Protein AF-A0A955IWD0-F1 (afdb_monomer_lite)

Foldseek 3Di:
DDDDPPDPVPWAFDDLVLADPVLSVLQVVLQVLLQPVCVVVCVVCVVVVHQADEGETETFFQAQKWWWAADPRHIYTYTYLNNLLLLLLLLLQQLLQCVRLVLWFPNVQRDHCPDPPPDPRDRGDPPPAGSRRSNPPSCVVSHGPGPLSNLLSNVLSSLLSSLRSQLNVQCVVVCVNVCCCVPPVDIDMQDDLDADDPVCLVVLLVSSVSSNVRSLVSSLVVCPDPVNLVVNCVSSVPPDPDPVSSSVVSSVSSLVSNLSSLVSSVVVCVVSVHDRSYDRSVVD

Structure (mmCIF, N/CA/C/O backbone):
data_AF-A0A955IWD0-F1
#
_entry.id   AF-A0A955IWD0-F1
#
loop_
_atom_site.group_PDB
_atom_site.id
_atom_site.type_symbol
_atom_site.label_atom_id
_atom_site.label_alt_id
_atom_site.label_comp_id
_atom_site.label_asym_id
_atom_site.label_entity_id
_atom_site.label_seq_id
_atom_site.pdbx_PDB_ins_code
_atom_site.Cartn_x
_atom_site.Cartn_y
_atom_site.Cartn_z
_atom_site.occupancy
_atom_site.B_iso_or_equiv
_atom_site.auth_seq_id
_atom_site.auth_comp_id
_atom_site.auth_asym_id
_atom_site.auth_atom_id
_atom_site.pdbx_PDB_model_num
ATOM 1 N N . MET A 1 1 ? 34.502 -7.227 0.620 1.00 34.56 1 MET A N 1
ATOM 2 C CA . MET A 1 1 ? 33.093 -7.639 0.772 1.00 34.56 1 MET A CA 1
ATOM 3 C C . MET A 1 1 ? 32.486 -7.662 -0.612 1.00 34.56 1 MET A C 1
ATOM 5 O O . MET A 1 1 ? 32.540 -6.635 -1.273 1.00 34.56 1 MET A O 1
ATOM 9 N N . ALA A 1 2 ? 32.021 -8.819 -1.079 1.00 29.84 2 ALA A N 1
ATOM 10 C CA . ALA A 1 2 ? 31.264 -8.891 -2.323 1.00 29.84 2 ALA A CA 1
ATOM 11 C C . ALA A 1 2 ? 29.898 -8.232 -2.085 1.00 29.84 2 ALA A C 1
ATOM 13 O O . ALA A 1 2 ? 29.234 -8.549 -1.098 1.00 29.84 2 ALA A O 1
ATOM 14 N N . GLU A 1 3 ? 29.523 -7.267 -2.921 1.00 32.59 3 GLU A N 1
ATOM 15 C CA . GLU A 1 3 ? 28.192 -6.665 -2.863 1.00 32.59 3 GLU A CA 1
ATOM 16 C C . GLU A 1 3 ? 27.158 -7.691 -3.349 1.00 32.59 3 GLU A C 1
ATOM 18 O O . GLU A 1 3 ? 27.388 -8.313 -4.392 1.00 32.59 3 GLU A O 1
ATOM 23 N N . PRO A 1 4 ? 26.028 -7.879 -2.643 1.00 37.09 4 PRO A N 1
ATOM 24 C CA . PRO A 1 4 ? 24.958 -8.729 -3.134 1.00 37.09 4 PRO A CA 1
ATOM 25 C C . PRO A 1 4 ? 24.412 -8.116 -4.426 1.00 37.09 4 PRO A C 1
ATOM 27 O O . PRO A 1 4 ? 23.790 -7.054 -4.448 1.00 37.09 4 PRO A O 1
ATOM 30 N N . THR A 1 5 ? 24.712 -8.782 -5.532 1.00 39.59 5 THR A N 1
ATOM 31 C CA . THR A 1 5 ? 24.047 -8.607 -6.816 1.00 39.59 5 THR A CA 1
ATOM 32 C C . THR A 1 5 ? 22.822 -9.506 -6.765 1.00 39.59 5 THR A C 1
ATOM 34 O O . THR A 1 5 ? 22.831 -10.563 -7.374 1.00 39.59 5 THR A O 1
ATOM 37 N N . SER A 1 6 ? 21.791 -9.141 -5.993 1.00 48.94 6 SER A N 1
ATOM 38 C CA . SER A 1 6 ? 20.501 -9.824 -6.132 1.00 48.94 6 SER A CA 1
ATOM 39 C C . SER A 1 6 ? 19.984 -9.468 -7.521 1.00 48.94 6 SER A C 1
ATOM 41 O O . SER A 1 6 ? 19.452 -8.379 -7.760 1.00 48.94 6 SER A O 1
ATOM 43 N N . SER A 1 7 ? 20.301 -10.327 -8.477 1.00 58.97 7 SER A N 1
ATOM 44 C CA . SER A 1 7 ? 19.728 -10.264 -9.802 1.00 58.97 7 SER A CA 1
ATOM 45 C C . SER A 1 7 ? 18.232 -10.553 -9.666 1.00 58.97 7 SER A C 1
ATOM 47 O O . SER A 1 7 ? 17.800 -11.199 -8.713 1.00 58.97 7 SER A O 1
ATOM 49 N N . PHE A 1 8 ? 17.420 -10.069 -10.603 1.00 61.66 8 PHE A N 1
ATOM 50 C CA . PHE A 1 8 ? 15.989 -10.397 -10.639 1.00 61.66 8 PHE A CA 1
ATOM 51 C C . PHE A 1 8 ? 15.709 -11.906 -10.667 1.00 61.66 8 PHE A C 1
ATOM 53 O O . PHE A 1 8 ? 14.585 -12.314 -10.398 1.00 61.66 8 PHE A O 1
ATOM 60 N N . GLU A 1 9 ? 16.719 -12.718 -10.986 1.00 66.12 9 GLU A N 1
ATOM 61 C CA . GLU A 1 9 ? 16.633 -14.174 -11.065 1.00 66.12 9 GLU A CA 1
ATOM 62 C C . GLU A 1 9 ? 16.385 -14.828 -9.693 1.00 66.12 9 GLU A C 1
ATOM 64 O O . GLU A 1 9 ? 15.875 -15.944 -9.652 1.00 66.12 9 GLU A O 1
ATOM 69 N N . ASP A 1 10 ? 16.650 -14.119 -8.588 1.00 77.12 10 ASP A N 1
ATOM 70 C CA . ASP A 1 10 ? 16.491 -14.639 -7.221 1.00 77.12 10 ASP A CA 1
ATOM 71 C C . ASP A 1 10 ? 15.164 -14.222 -6.549 1.00 77.12 10 ASP A C 1
ATOM 73 O O . ASP A 1 10 ? 14.947 -14.500 -5.368 1.00 77.12 10 ASP A O 1
ATOM 77 N N . ILE A 1 11 ? 14.269 -13.521 -7.259 1.00 84.38 11 ILE A N 1
ATOM 78 C CA . ILE A 1 11 ? 12.967 -13.125 -6.703 1.00 84.38 11 ILE A CA 1
ATOM 79 C C . ILE A 1 11 ? 11.975 -14.278 -6.877 1.00 84.38 11 ILE A C 1
ATOM 81 O O . ILE A 1 11 ? 11.475 -14.530 -7.974 1.00 84.38 11 ILE A O 1
ATOM 85 N N . HIS A 1 12 ? 11.663 -14.956 -5.775 1.00 92.25 12 HIS A N 1
ATOM 86 C CA . HIS A 1 12 ? 10.662 -16.019 -5.737 1.00 92.25 12 HIS A CA 1
ATOM 87 C C . HIS A 1 12 ? 9.278 -15.465 -5.386 1.00 92.25 12 HIS A C 1
ATOM 89 O O . HIS A 1 12 ? 9.137 -14.644 -4.482 1.00 92.25 12 HIS A O 1
ATOM 95 N N . GLU A 1 13 ? 8.249 -15.919 -6.101 1.00 94.06 13 GLU A N 1
ATOM 96 C CA . GLU A 1 13 ? 6.857 -15.603 -5.777 1.00 94.06 13 GLU A CA 1
ATOM 97 C C . GLU A 1 13 ? 6.427 -16.360 -4.513 1.00 94.06 13 GLU A C 1
ATOM 99 O O . GLU A 1 13 ? 6.730 -17.544 -4.355 1.00 94.06 13 GLU A O 1
ATOM 104 N N . LEU A 1 14 ? 5.733 -15.669 -3.610 1.00 94.06 14 LEU A N 1
ATOM 105 C CA . LEU A 1 14 ? 5.206 -16.255 -2.385 1.00 94.06 14 LEU A CA 1
ATOM 106 C C . LEU A 1 14 ? 4.072 -17.231 -2.714 1.00 94.06 14 LEU A C 1
ATOM 108 O O . LEU A 1 14 ? 3.073 -16.854 -3.328 1.00 94.06 14 LEU A O 1
ATOM 112 N N . ASP A 1 15 ? 4.183 -18.470 -2.237 1.00 94.81 15 ASP A N 1
ATOM 113 C CA . ASP A 1 15 ? 3.098 -19.445 -2.343 1.00 94.81 15 ASP A CA 1
ATOM 114 C C . ASP A 1 15 ? 1.977 -19.117 -1.344 1.00 94.81 15 ASP A C 1
ATOM 116 O O . ASP A 1 15 ? 2.048 -19.436 -0.153 1.00 94.81 15 ASP A O 1
ATOM 120 N N . LEU A 1 16 ? 0.917 -18.476 -1.845 1.00 94.25 16 LEU A N 1
ATOM 121 C CA . LEU A 1 16 ? -0.240 -18.079 -1.040 1.00 94.25 16 LEU A CA 1
ATOM 122 C C . LEU A 1 16 ? -1.008 -19.273 -0.454 1.00 94.25 16 LEU A C 1
ATOM 124 O O . LEU A 1 16 ? -1.742 -19.089 0.516 1.00 94.25 16 LEU A O 1
ATOM 128 N N . SER A 1 17 ? -0.843 -20.488 -0.994 1.00 95.00 17 SER A N 1
ATOM 129 C CA . SER A 1 17 ? -1.512 -21.690 -0.473 1.00 95.00 17 SER A CA 1
ATOM 130 C C . SER A 1 17 ? -0.968 -22.143 0.886 1.00 95.00 17 SER A C 1
ATOM 132 O O . SER A 1 17 ? -1.637 -22.886 1.603 1.00 95.00 17 SER A O 1
ATOM 134 N N . LEU A 1 18 ? 0.220 -21.659 1.262 1.00 93.50 18 LEU A N 1
ATOM 135 C CA . LEU A 1 18 ? 0.852 -21.925 2.553 1.00 93.50 18 LEU A CA 1
ATOM 136 C C . LEU A 1 18 ? 0.420 -20.937 3.647 1.00 93.50 18 LEU A C 1
ATOM 138 O O . LEU A 1 18 ? 0.831 -21.081 4.799 1.00 93.50 18 LEU A O 1
ATOM 142 N N . LEU A 1 19 ? -0.373 -19.918 3.305 1.00 92.88 19 LEU A N 1
ATOM 143 C CA . LEU A 1 19 ? -0.798 -18.873 4.233 1.00 92.88 19 LEU A CA 1
ATOM 144 C C . LEU A 1 19 ? -2.192 -19.165 4.811 1.00 92.88 19 LEU A C 1
ATOM 146 O O . LEU A 1 19 ? -3.006 -19.833 4.172 1.00 92.88 19 LEU A O 1
ATOM 150 N N . PRO A 1 20 ? -2.521 -18.612 5.995 1.00 93.44 20 PRO A N 1
ATOM 151 C CA . PRO A 1 20 ? -3.898 -18.585 6.476 1.00 93.44 20 PRO A CA 1
ATOM 152 C C . PRO A 1 20 ? -4.837 -17.959 5.438 1.00 93.44 20 PRO A C 1
ATOM 154 O O . PRO A 1 20 ? -4.474 -16.979 4.788 1.00 93.44 20 PRO A O 1
ATOM 157 N N . GLU A 1 21 ? -6.065 -18.472 5.324 1.00 94.56 21 GLU A N 1
ATOM 158 C CA . GLU A 1 21 ? -7.010 -18.064 4.271 1.00 94.56 21 GLU A CA 1
ATOM 159 C C . GLU A 1 21 ? -7.249 -16.545 4.228 1.00 94.56 21 GLU A C 1
ATOM 161 O O . GLU A 1 21 ? -7.274 -15.942 3.156 1.00 94.56 21 GLU A O 1
ATOM 166 N N . THR A 1 22 ? -7.388 -15.905 5.391 1.00 90.69 22 THR A N 1
ATOM 167 C CA . THR A 1 22 ? -7.598 -14.454 5.497 1.00 90.69 22 THR A CA 1
ATOM 168 C C . THR A 1 22 ? -6.413 -13.659 4.950 1.00 90.69 22 THR A C 1
ATOM 170 O O . THR A 1 22 ? -6.602 -12.680 4.233 1.00 90.69 22 THR A O 1
ATOM 173 N N . VAL A 1 23 ? -5.192 -14.116 5.229 1.00 91.25 23 VAL A N 1
ATOM 174 C CA . VAL A 1 23 ? -3.946 -13.508 4.752 1.00 91.25 23 VAL A CA 1
ATOM 175 C C . VAL A 1 23 ? -3.775 -13.745 3.251 1.00 91.25 23 VAL A C 1
ATOM 177 O O . VAL A 1 23 ? -3.485 -12.811 2.507 1.00 91.25 23 VAL A O 1
ATOM 180 N N . ALA A 1 24 ? -4.016 -14.972 2.782 1.00 94.00 24 ALA A N 1
ATOM 181 C CA . ALA A 1 24 ? -3.969 -15.313 1.362 1.00 94.00 24 ALA A CA 1
ATOM 182 C C . ALA A 1 24 ? -4.956 -14.465 0.543 1.00 94.00 24 ALA A C 1
ATOM 184 O O . ALA A 1 24 ? -4.614 -13.978 -0.537 1.00 94.00 24 ALA A O 1
ATOM 185 N N . ARG A 1 25 ? -6.164 -14.237 1.075 1.00 94.75 25 ARG A N 1
ATOM 186 C CA . ARG A 1 25 ? -7.178 -13.373 0.460 1.00 94.75 25 ARG A CA 1
ATOM 187 C C . ARG A 1 25 ? -6.703 -11.927 0.360 1.00 94.75 25 ARG A C 1
ATOM 189 O O . ARG A 1 25 ? -6.842 -11.332 -0.704 1.00 94.75 25 ARG A O 1
ATOM 196 N N . PHE A 1 26 ? -6.101 -11.393 1.421 1.00 93.75 26 PHE A N 1
ATOM 197 C CA . PHE A 1 26 ? -5.551 -10.038 1.422 1.00 93.75 26 PHE A CA 1
ATOM 198 C C . PHE A 1 26 ? -4.429 -9.865 0.385 1.00 93.75 26 PHE A C 1
ATOM 200 O O . PHE A 1 26 ? -4.481 -8.951 -0.435 1.00 93.75 26 PHE A O 1
ATOM 207 N N . TYR A 1 27 ? -3.465 -10.789 0.320 1.00 93.69 27 TYR A N 1
ATOM 208 C CA . TYR A 1 27 ? -2.435 -10.753 -0.728 1.00 93.69 27 TYR A CA 1
ATOM 209 C C . TYR A 1 27 ? -3.013 -10.908 -2.136 1.00 93.69 27 TYR A C 1
ATOM 211 O O . TYR A 1 27 ? -2.571 -10.225 -3.057 1.00 93.69 27 TYR A O 1
ATOM 219 N N . SER A 1 28 ? -4.024 -11.761 -2.309 1.00 94.94 28 SER A N 1
ATOM 220 C CA . SER A 1 28 ? -4.722 -11.898 -3.592 1.00 94.94 28 SER A CA 1
ATOM 221 C C . SER A 1 28 ? -5.385 -10.584 -4.010 1.00 94.94 28 SER A C 1
ATOM 223 O O . SER A 1 28 ? -5.359 -10.231 -5.186 1.00 94.94 28 SER A O 1
ATOM 225 N N . GLN A 1 29 ? -5.933 -9.832 -3.054 1.00 93.62 29 GLN A N 1
ATOM 226 C CA . GLN A 1 29 ? -6.507 -8.511 -3.294 1.00 93.62 29 GLN A CA 1
ATOM 227 C C . GLN A 1 29 ? -5.431 -7.488 -3.695 1.00 93.62 29 GLN A C 1
ATOM 229 O O . GLN A 1 29 ? -5.629 -6.768 -4.670 1.00 93.62 29 GLN A O 1
ATOM 234 N N . ILE A 1 30 ? -4.264 -7.494 -3.036 1.00 91.69 30 ILE A N 1
ATOM 235 C CA . ILE A 1 30 ? -3.108 -6.661 -3.417 1.00 91.69 30 ILE A CA 1
ATOM 236 C C . ILE A 1 30 ? -2.680 -6.940 -4.862 1.00 91.69 30 ILE A C 1
ATOM 238 O O . ILE A 1 30 ? -2.529 -6.016 -5.664 1.00 91.69 30 ILE A O 1
ATOM 242 N N . ILE A 1 31 ? -2.525 -8.220 -5.212 1.00 91.69 31 ILE A N 1
ATOM 243 C CA . ILE A 1 31 ? -2.205 -8.654 -6.576 1.00 91.69 31 ILE A CA 1
ATOM 244 C C . ILE A 1 31 ? -3.279 -8.159 -7.549 1.00 91.69 31 ILE A C 1
ATOM 246 O O . ILE A 1 31 ? -2.963 -7.612 -8.606 1.00 91.69 31 ILE A O 1
ATOM 250 N N . GLN A 1 32 ? -4.555 -8.304 -7.183 1.00 90.25 32 GLN A N 1
ATOM 251 C CA . GLN A 1 32 ? -5.673 -7.874 -8.011 1.00 90.25 32 GLN A CA 1
ATOM 252 C C . GLN A 1 32 ? -5.663 -6.364 -8.256 1.00 90.25 32 GLN A C 1
ATOM 254 O O . GLN A 1 32 ? -5.911 -5.963 -9.388 1.00 90.25 32 GLN A O 1
ATOM 259 N N . TRP A 1 33 ? -5.329 -5.523 -7.272 1.00 88.75 33 TRP A N 1
ATOM 260 C CA . TRP A 1 33 ? -5.165 -4.080 -7.496 1.00 88.75 33 TRP A CA 1
ATOM 261 C C . TRP A 1 33 ? -4.065 -3.783 -8.510 1.00 88.75 33 TRP A C 1
ATOM 263 O O . TRP A 1 33 ? -4.249 -2.941 -9.387 1.00 88.75 33 TRP A O 1
ATOM 273 N N . GLY A 1 34 ? -2.960 -4.528 -8.442 1.00 82.25 34 GLY A N 1
ATOM 274 C CA . GLY A 1 34 ? -1.889 -4.475 -9.431 1.00 82.25 34 GLY A CA 1
ATOM 275 C C . GLY A 1 34 ? -2.303 -4.954 -10.826 1.00 82.25 34 GLY A C 1
ATOM 276 O O . GLY A 1 34 ? -1.612 -4.639 -11.787 1.00 82.25 34 GLY A O 1
ATOM 277 N N . TYR A 1 35 ? -3.421 -5.675 -10.974 1.00 81.38 35 TYR A N 1
ATOM 278 C CA . TYR A 1 35 ? -3.981 -6.082 -12.269 1.00 81.38 35 TYR A CA 1
ATOM 279 C C . TYR A 1 35 ? -5.096 -5.162 -12.772 1.00 81.38 35 TYR A C 1
ATOM 281 O O . TYR A 1 35 ? -5.130 -4.841 -13.961 1.00 81.38 35 TYR A O 1
ATOM 289 N N . THR A 1 36 ? -6.025 -4.752 -11.906 1.00 78.25 36 THR A N 1
ATOM 290 C CA . THR A 1 36 ? -7.216 -3.979 -12.291 1.00 78.25 36 THR A CA 1
ATOM 291 C C . THR A 1 36 ? -6.864 -2.553 -12.660 1.00 78.25 36 THR A C 1
ATOM 293 O O . THR A 1 36 ? -7.343 -2.059 -13.680 1.00 78.25 36 THR A O 1
ATOM 296 N N . ALA A 1 37 ? -5.977 -1.914 -11.897 1.00 71.31 37 ALA A N 1
ATOM 297 C CA . ALA A 1 37 ? -5.482 -0.583 -12.209 1.00 71.31 37 ALA A CA 1
ATOM 298 C C . ALA A 1 37 ? -4.862 -0.504 -13.620 1.00 71.31 37 ALA A C 1
ATOM 300 O O . ALA A 1 37 ? -5.257 0.362 -14.407 1.00 71.31 37 ALA A O 1
ATOM 301 N N . PRO A 1 38 ? -3.958 -1.424 -14.004 1.00 62.41 38 PRO A N 1
ATOM 302 C CA . PRO A 1 38 ? -3.451 -1.469 -15.359 1.00 62.41 38 PRO A CA 1
ATOM 303 C C . PRO A 1 38 ? -4.345 -2.224 -16.344 1.00 62.41 38 PRO A C 1
ATOM 305 O O . PRO A 1 38 ? -3.916 -2.374 -17.473 1.00 62.41 38 PRO A O 1
ATOM 308 N N . ALA A 1 39 ? -5.564 -2.681 -16.042 1.00 69.12 39 ALA A N 1
ATOM 309 C CA . ALA A 1 39 ? -6.405 -3.326 -17.066 1.00 69.12 39 ALA A CA 1
ATOM 310 C C . ALA A 1 39 ? -6.710 -2.362 -18.230 1.00 69.12 39 ALA A C 1
ATOM 312 O O . ALA A 1 39 ? -6.553 -2.719 -19.399 1.00 69.12 39 ALA A O 1
ATOM 313 N N . THR A 1 40 ? -7.005 -1.100 -17.910 1.00 67.69 40 THR A N 1
ATOM 314 C CA . THR A 1 40 ? -7.141 -0.004 -18.885 1.00 67.69 40 THR A CA 1
ATOM 315 C C . THR A 1 40 ? -5.824 0.274 -19.620 1.00 67.69 40 THR A C 1
ATOM 317 O O . THR A 1 40 ? -5.809 0.578 -20.812 1.00 67.69 40 THR A O 1
ATOM 320 N N . VAL A 1 41 ? -4.698 0.131 -18.919 1.00 67.75 41 VAL A N 1
ATOM 321 C CA . VAL A 1 41 ? -3.341 0.347 -19.445 1.00 67.75 41 VAL A CA 1
ATOM 322 C C . VAL A 1 41 ? -2.939 -0.786 -20.390 1.00 67.75 41 VAL A C 1
ATOM 324 O O . VAL A 1 41 ? -2.448 -0.529 -21.480 1.00 67.75 41 VAL A O 1
ATOM 327 N N . ASN A 1 42 ? -3.220 -2.034 -20.024 1.00 70.75 42 ASN A N 1
ATOM 328 C CA . ASN A 1 42 ? -3.036 -3.242 -20.816 1.00 70.75 42 ASN A CA 1
ATOM 329 C C . ASN A 1 42 ? -3.900 -3.184 -22.076 1.00 70.75 42 ASN A C 1
ATOM 331 O O . ASN A 1 42 ? -3.412 -3.513 -23.152 1.00 70.75 42 ASN A O 1
ATOM 335 N N . GLU A 1 43 ? -5.153 -2.724 -21.979 1.00 75.69 43 GLU A N 1
ATOM 336 C CA . GLU A 1 43 ? -6.005 -2.501 -23.151 1.00 75.69 43 GLU A CA 1
ATOM 337 C C . GLU A 1 43 ? -5.405 -1.432 -24.079 1.00 75.69 43 GLU A C 1
ATOM 339 O O . GLU A 1 43 ? -5.355 -1.620 -25.297 1.00 75.69 43 GLU A O 1
ATOM 344 N N . ALA A 1 44 ? -4.901 -0.330 -23.516 1.00 70.06 44 ALA A N 1
ATOM 345 C CA . ALA A 1 44 ? -4.226 0.714 -24.280 1.00 70.06 44 ALA A CA 1
ATOM 346 C C . ALA A 1 44 ? -2.938 0.201 -24.951 1.00 70.06 44 ALA A C 1
ATOM 348 O O . ALA A 1 44 ? -2.748 0.425 -26.146 1.00 70.06 44 ALA A O 1
ATOM 349 N N . TYR A 1 45 ? -2.090 -0.548 -24.239 1.00 70.25 45 TYR A N 1
ATOM 350 C CA . TYR A 1 45 ? -0.878 -1.157 -24.795 1.00 70.25 45 TYR A CA 1
ATOM 351 C C . TYR A 1 45 ? -1.203 -2.174 -25.892 1.00 70.25 45 TYR A C 1
ATOM 353 O O . TYR A 1 45 ? -0.595 -2.121 -26.963 1.00 70.25 45 TYR A O 1
ATOM 361 N N . HIS A 1 46 ? -2.219 -3.018 -25.688 1.00 72.00 46 HIS A N 1
ATOM 362 C CA . HIS A 1 46 ? -2.697 -3.940 -26.716 1.00 72.00 46 HIS A CA 1
ATOM 363 C C . HIS A 1 46 ? -3.140 -3.203 -27.984 1.00 72.00 46 HIS A C 1
ATOM 365 O O . HIS A 1 46 ? -2.774 -3.610 -29.088 1.00 72.00 46 HIS A O 1
ATOM 371 N N . LYS A 1 47 ? -3.884 -2.094 -27.850 1.00 73.75 47 LYS A N 1
ATOM 372 C CA . LYS A 1 47 ? -4.297 -1.254 -28.991 1.00 73.75 47 LYS A CA 1
ATOM 373 C C . LYS A 1 47 ? -3.112 -0.614 -29.716 1.00 73.75 47 LYS A C 1
ATOM 375 O O . LYS A 1 47 ? -3.189 -0.401 -30.922 1.00 73.75 47 LYS A O 1
ATOM 380 N N . LEU A 1 48 ? -2.018 -0.337 -29.008 1.00 66.94 48 LEU A N 1
ATOM 381 C CA . LEU A 1 48 ? -0.782 0.213 -29.572 1.00 66.94 48 LEU A CA 1
ATOM 382 C C . LEU A 1 48 ? 0.132 -0.855 -30.204 1.00 66.94 48 LEU A C 1
ATOM 384 O O . LEU A 1 48 ? 1.233 -0.528 -30.643 1.00 66.94 48 LEU A O 1
ATOM 388 N N . GLY A 1 49 ? -0.295 -2.122 -30.263 1.00 63.41 49 GLY A N 1
ATOM 389 C CA . GLY A 1 49 ? 0.507 -3.223 -30.811 1.00 63.41 49 GLY A CA 1
ATOM 390 C C . GLY A 1 49 ? 1.663 -3.660 -29.905 1.00 63.41 49 GLY A C 1
ATOM 391 O O . GLY A 1 49 ? 2.482 -4.485 -30.306 1.00 63.41 49 GLY A O 1
ATOM 392 N N . SER A 1 50 ? 1.719 -3.130 -28.682 1.00 64.88 50 SER A N 1
ATOM 393 C CA . SER A 1 50 ? 2.610 -3.593 -27.626 1.00 64.88 50 SER A CA 1
ATOM 394 C C . SER A 1 50 ? 2.048 -4.895 -27.052 1.00 64.88 50 SER A C 1
ATOM 396 O O . SER A 1 50 ? 0.893 -4.954 -26.633 1.00 64.88 50 SER A O 1
ATOM 398 N N . GLN A 1 51 ? 2.861 -5.954 -27.035 1.00 56.62 51 GLN A N 1
ATOM 399 C CA . GLN A 1 51 ? 2.510 -7.220 -26.380 1.00 56.62 51 GLN A CA 1
ATOM 400 C C . GLN A 1 51 ? 2.729 -7.192 -24.862 1.00 56.62 51 GLN A C 1
ATOM 402 O O . GLN A 1 51 ? 2.477 -8.197 -24.200 1.00 56.62 51 GLN A O 1
ATOM 407 N N . GLY A 1 52 ? 3.209 -6.073 -24.309 1.00 63.12 52 GLY A N 1
ATOM 408 C CA . GLY A 1 52 ? 3.654 -6.020 -22.926 1.00 63.12 52 GLY A CA 1
ATOM 409 C C . GLY A 1 52 ? 2.499 -6.201 -21.950 1.00 63.12 52 GLY A C 1
ATOM 410 O O . GLY A 1 52 ? 1.722 -5.274 -21.733 1.00 63.12 52 GLY A O 1
ATOM 411 N N . ARG A 1 53 ? 2.401 -7.386 -21.343 1.00 81.19 53 ARG A N 1
ATOM 412 C CA . ARG A 1 53 ? 1.470 -7.651 -20.241 1.00 81.19 53 ARG A CA 1
ATOM 413 C C . ARG A 1 53 ? 2.052 -7.077 -18.955 1.00 81.19 53 ARG A C 1
ATOM 415 O O . ARG A 1 53 ? 3.224 -7.309 -18.668 1.00 81.19 53 ARG A O 1
ATOM 422 N N . VAL A 1 54 ? 1.248 -6.364 -18.168 1.00 86.94 54 VAL A N 1
ATOM 423 C CA . VAL A 1 54 ? 1.601 -6.050 -16.776 1.00 86.94 54 VAL A CA 1
ATOM 424 C C . VAL A 1 54 ? 1.239 -7.247 -15.898 1.00 86.94 54 VAL A C 1
ATOM 426 O O . VAL A 1 54 ? 0.069 -7.624 -15.819 1.00 86.94 54 VAL A O 1
ATOM 429 N N . ARG A 1 55 ? 2.240 -7.854 -15.254 1.00 90.25 55 ARG A N 1
ATOM 430 C CA . ARG A 1 55 ? 2.078 -8.897 -14.232 1.00 90.25 55 ARG A CA 1
ATOM 431 C C . ARG A 1 55 ? 2.294 -8.287 -12.852 1.00 90.25 55 ARG A C 1
ATOM 433 O O . ARG A 1 55 ? 3.293 -7.605 -12.641 1.00 90.25 55 ARG A O 1
ATOM 440 N N . SER A 1 56 ? 1.398 -8.592 -11.921 1.00 92.00 56 SER A N 1
ATOM 441 C CA . SER A 1 56 ? 1.566 -8.281 -10.501 1.00 92.00 56 SER A CA 1
ATOM 442 C C . SER A 1 56 ? 1.873 -9.552 -9.708 1.00 92.00 56 SER A C 1
ATOM 444 O O . SER A 1 56 ? 1.334 -10.615 -10.033 1.00 92.00 56 SER A O 1
ATOM 446 N N . MET A 1 57 ? 2.749 -9.456 -8.703 1.00 94.75 57 MET A N 1
ATOM 447 C CA . MET A 1 57 ? 3.089 -10.566 -7.807 1.00 94.75 57 MET A CA 1
ATOM 448 C C . MET A 1 57 ? 3.488 -10.101 -6.402 1.00 94.75 57 MET A C 1
ATOM 450 O O . MET A 1 57 ? 3.830 -8.938 -6.181 1.00 94.75 57 MET A O 1
ATOM 454 N N . ILE A 1 58 ? 3.491 -11.044 -5.460 1.00 95.94 58 ILE A N 1
ATOM 455 C CA . ILE A 1 58 ? 4.057 -10.868 -4.120 1.00 95.94 58 ILE A CA 1
ATOM 456 C C . ILE A 1 58 ? 5.324 -11.705 -4.044 1.00 95.94 58 ILE A C 1
ATOM 458 O O . ILE A 1 58 ? 5.268 -12.915 -4.249 1.00 95.94 58 ILE A O 1
ATOM 462 N N . ALA A 1 59 ? 6.463 -11.079 -3.760 1.00 94.88 59 ALA A N 1
ATOM 463 C CA . ALA A 1 59 ? 7.714 -11.813 -3.616 1.00 94.88 59 ALA A CA 1
ATOM 464 C C . ALA A 1 59 ? 7.970 -12.220 -2.169 1.00 94.88 59 ALA A C 1
ATOM 466 O O . ALA A 1 59 ? 7.772 -11.426 -1.245 1.00 94.88 59 ALA A O 1
ATOM 467 N N . ASP A 1 60 ? 8.467 -13.439 -1.989 1.00 94.25 60 ASP A N 1
ATOM 468 C CA . ASP A 1 60 ? 8.895 -13.965 -0.700 1.00 94.25 60 ASP A CA 1
ATOM 469 C C . ASP A 1 60 ? 10.194 -13.278 -0.258 1.00 94.25 60 ASP A C 1
ATOM 471 O O . ASP A 1 60 ? 11.301 -13.642 -0.653 1.00 94.25 60 ASP A O 1
ATOM 475 N N . SER A 1 61 ? 10.043 -12.198 0.506 1.00 92.56 61 SER A N 1
ATOM 476 C CA . SER A 1 61 ? 11.150 -11.393 1.006 1.00 92.56 61 SER A CA 1
ATOM 477 C C . SER A 1 61 ? 10.799 -10.790 2.369 1.00 92.56 61 SER A C 1
ATOM 479 O O . SER A 1 61 ? 9.676 -10.299 2.549 1.00 92.56 61 SER A O 1
ATOM 481 N N . PRO A 1 62 ? 11.748 -10.782 3.329 1.00 92.25 62 PRO A N 1
ATOM 482 C CA . PRO A 1 62 ? 11.533 -10.272 4.683 1.00 92.25 62 PRO A CA 1
ATOM 483 C C . PRO A 1 62 ? 11.635 -8.741 4.783 1.00 92.25 62 PRO A C 1
ATOM 485 O O . PRO A 1 62 ? 11.473 -8.172 5.862 1.00 92.25 62 PRO A O 1
ATOM 488 N N . GLU A 1 63 ? 11.953 -8.055 3.687 1.00 90.56 63 GLU A N 1
ATOM 489 C CA . GLU A 1 63 ? 12.209 -6.617 3.663 1.00 90.56 63 GLU A CA 1
ATOM 490 C C . GLU A 1 63 ? 10.946 -5.801 3.309 1.00 90.56 63 GLU A C 1
ATOM 492 O O . GLU A 1 63 ? 10.161 -6.190 2.453 1.00 90.56 63 GLU A O 1
ATOM 497 N N . LEU A 1 64 ? 10.778 -4.607 3.892 1.00 90.38 64 LEU A N 1
ATOM 498 C CA . LEU A 1 64 ? 9.816 -3.607 3.396 1.00 90.38 64 LEU A CA 1
ATOM 499 C C . LEU A 1 64 ? 10.288 -3.023 2.048 1.00 90.38 64 LEU A C 1
ATOM 501 O O . LEU A 1 64 ? 11.174 -2.169 2.041 1.00 90.38 64 LEU A O 1
ATOM 505 N N . ASN A 1 65 ? 9.751 -3.487 0.918 1.00 90.25 65 ASN A N 1
ATOM 506 C CA . ASN A 1 65 ? 10.095 -2.957 -0.407 1.00 90.25 65 ASN A CA 1
ATOM 507 C C . ASN A 1 65 ? 8.996 -3.236 -1.442 1.00 90.25 65 ASN A C 1
ATOM 509 O O . ASN A 1 65 ? 8.163 -4.129 -1.255 1.00 90.25 65 ASN A O 1
ATOM 513 N N . ALA A 1 66 ? 9.068 -2.509 -2.549 1.00 92.25 66 ALA A N 1
ATOM 514 C CA . ALA A 1 66 ? 8.285 -2.717 -3.756 1.00 92.25 66 ALA A CA 1
ATOM 515 C C . ALA A 1 66 ? 9.165 -2.414 -4.987 1.00 92.25 66 ALA A C 1
ATOM 517 O O . ALA A 1 66 ? 10.282 -1.892 -4.848 1.00 92.25 66 ALA A O 1
ATOM 518 N N . TRP A 1 67 ? 8.753 -2.896 -6.160 1.00 92.38 67 TRP A N 1
ATOM 519 C CA . TRP A 1 67 ? 9.492 -2.661 -7.399 1.00 92.38 67 TRP A CA 1
ATOM 520 C C . TRP A 1 67 ? 8.614 -2.735 -8.646 1.00 92.38 67 TRP A C 1
ATOM 522 O O . TRP A 1 67 ? 7.640 -3.494 -8.717 1.00 92.38 67 TRP A O 1
ATOM 532 N N . ALA A 1 68 ? 9.083 -2.042 -9.682 1.00 90.88 68 ALA A N 1
ATOM 533 C CA . ALA A 1 68 ? 8.571 -2.092 -11.040 1.00 90.88 68 ALA A CA 1
ATOM 534 C C . ALA A 1 68 ? 9.728 -2.275 -12.027 1.00 90.88 68 ALA A C 1
ATOM 536 O O . ALA A 1 68 ? 10.758 -1.589 -11.995 1.00 90.88 68 ALA A O 1
ATOM 537 N N . THR A 1 69 ? 9.562 -3.213 -12.953 1.00 89.12 69 THR A N 1
ATOM 538 C CA . THR A 1 69 ? 10.572 -3.538 -13.960 1.00 89.12 69 THR A CA 1
ATOM 539 C C . THR A 1 69 ? 9.943 -3.866 -15.310 1.00 89.12 69 THR A C 1
ATOM 541 O O . THR A 1 69 ? 8.765 -4.207 -15.413 1.00 89.12 69 THR A O 1
ATOM 544 N N . SER A 1 70 ? 10.746 -3.753 -16.366 1.00 88.19 70 SER A N 1
ATOM 545 C CA . SER A 1 70 ? 10.375 -4.111 -17.732 1.00 88.19 70 SER A CA 1
ATOM 546 C C . SER A 1 70 ? 11.241 -5.271 -18.229 1.00 88.19 70 SER A C 1
ATOM 548 O O . SER A 1 70 ? 12.460 -5.291 -18.040 1.00 88.19 70 SER A O 1
ATOM 550 N N . HIS A 1 71 ? 10.590 -6.227 -18.881 1.00 85.12 71 HIS A N 1
ATOM 551 C CA . HIS A 1 71 ? 11.148 -7.401 -19.541 1.00 85.12 71 HIS A CA 1
ATOM 552 C C . HIS A 1 71 ? 10.754 -7.402 -21.025 1.00 85.12 71 HIS A C 1
ATOM 554 O O . HIS A 1 71 ? 9.940 -6.590 -21.461 1.00 85.12 71 HIS A O 1
ATOM 560 N N . GLU A 1 72 ? 11.317 -8.326 -21.807 1.00 82.19 72 GLU A N 1
ATOM 561 C CA . GLU A 1 72 ? 10.970 -8.481 -23.231 1.00 82.19 72 GLU A CA 1
ATOM 562 C C . GLU A 1 72 ? 9.472 -8.771 -23.428 1.00 82.19 72 GLU A C 1
ATOM 564 O O . GLU A 1 72 ? 8.857 -8.227 -24.342 1.00 82.19 72 GLU A O 1
ATOM 569 N N . ASP A 1 73 ? 8.870 -9.532 -22.509 1.00 83.12 73 ASP A N 1
ATOM 570 C CA . ASP A 1 73 ? 7.463 -9.952 -22.569 1.00 83.12 73 ASP A CA 1
ATOM 571 C C . ASP A 1 73 ? 6.477 -8.982 -21.882 1.00 83.12 73 ASP A C 1
ATOM 573 O O . ASP A 1 73 ? 5.267 -9.228 -21.859 1.00 83.12 73 ASP A O 1
ATOM 577 N N . GLY A 1 74 ? 6.960 -7.874 -21.303 1.00 88.00 74 GLY A N 1
ATOM 578 C CA . GLY A 1 74 ? 6.105 -6.872 -20.662 1.00 88.00 74 GLY A CA 1
ATOM 579 C C . GLY A 1 74 ? 6.674 -6.250 -19.396 1.00 88.00 74 GLY A C 1
ATOM 580 O O . GLY A 1 74 ? 7.864 -5.959 -19.307 1.00 88.00 74 GLY A O 1
ATOM 581 N N . PHE A 1 75 ? 5.807 -5.993 -18.423 1.00 89.25 75 PHE A N 1
ATOM 582 C CA . PHE A 1 75 ? 6.165 -5.336 -17.170 1.00 89.25 75 PHE A CA 1
ATOM 583 C C . PHE A 1 75 ? 5.837 -6.237 -15.992 1.00 89.25 75 PHE A C 1
ATOM 585 O O . PHE A 1 75 ? 4.837 -6.953 -16.000 1.00 89.25 75 PHE A O 1
ATOM 592 N N . VAL A 1 76 ? 6.671 -6.175 -14.963 1.00 91.06 76 VAL A N 1
ATOM 593 C CA . VAL A 1 76 ? 6.434 -6.860 -13.697 1.00 91.06 76 VAL A CA 1
ATOM 594 C C . VAL A 1 76 ? 6.468 -5.818 -12.598 1.00 91.06 76 VAL A C 1
ATOM 596 O O . VAL A 1 76 ? 7.436 -5.068 -12.487 1.00 91.06 76 VAL A O 1
ATOM 599 N N . ILE A 1 77 ? 5.410 -5.792 -11.802 1.00 92.69 77 ILE A N 1
ATOM 600 C CA . ILE A 1 77 ? 5.330 -5.026 -10.564 1.00 92.69 77 ILE A CA 1
ATOM 601 C C . ILE A 1 77 ? 5.200 -6.001 -9.401 1.00 92.69 77 ILE A C 1
ATOM 603 O O . ILE A 1 77 ? 4.603 -7.075 -9.545 1.00 92.69 77 ILE A O 1
ATOM 607 N N . GLY A 1 78 ? 5.736 -5.647 -8.243 1.00 92.69 78 GLY A N 1
ATOM 608 C CA . GLY A 1 78 ? 5.549 -6.479 -7.071 1.00 92.69 78 GLY A CA 1
ATOM 609 C C . GLY A 1 78 ? 5.816 -5.782 -5.755 1.00 92.69 78 GLY A C 1
ATOM 610 O O . GLY A 1 78 ? 6.484 -4.754 -5.682 1.00 92.69 78 GLY A O 1
ATOM 611 N N . LEU A 1 79 ? 5.264 -6.385 -4.706 1.00 95.06 79 LEU A N 1
ATOM 612 C CA . LEU A 1 79 ? 5.523 -6.024 -3.318 1.00 95.06 79 LEU A CA 1
ATOM 613 C C . LEU A 1 79 ? 6.216 -7.185 -2.619 1.00 95.06 79 LEU A C 1
ATOM 615 O O . LEU A 1 79 ? 5.913 -8.355 -2.865 1.00 95.06 79 LEU A O 1
ATOM 619 N N . PHE A 1 80 ? 7.150 -6.870 -1.727 1.00 95.19 80 PHE A N 1
ATOM 620 C CA . PHE A 1 80 ? 7.707 -7.878 -0.836 1.00 95.19 80 PHE A CA 1
ATOM 621 C C . PHE A 1 80 ? 6.660 -8.267 0.195 1.00 95.19 80 PHE A C 1
ATOM 623 O O . PHE A 1 80 ? 5.950 -7.418 0.729 1.00 95.19 80 PHE A O 1
ATOM 630 N N . ALA A 1 81 ? 6.579 -9.558 0.498 1.00 95.31 81 ALA A N 1
ATOM 631 C CA . ALA A 1 81 ? 5.586 -10.097 1.409 1.00 95.31 81 ALA A CA 1
ATOM 632 C C . ALA A 1 81 ? 5.640 -9.439 2.794 1.00 95.31 81 ALA A C 1
ATOM 634 O O . ALA A 1 81 ? 4.599 -9.172 3.389 1.00 95.31 81 ALA A O 1
ATOM 635 N N . ALA A 1 82 ? 6.831 -9.092 3.283 1.00 94.50 82 ALA A N 1
ATOM 636 C CA . ALA A 1 82 ? 6.978 -8.380 4.546 1.00 94.50 82 ALA A CA 1
ATOM 637 C C . ALA A 1 82 ? 6.384 -6.965 4.556 1.00 94.50 82 ALA A C 1
ATOM 639 O O . ALA A 1 82 ? 6.059 -6.473 5.635 1.00 94.50 82 ALA A O 1
ATOM 640 N N . ALA A 1 83 ? 6.216 -6.306 3.405 1.00 94.44 83 ALA A N 1
ATOM 641 C CA . ALA A 1 83 ? 5.715 -4.935 3.346 1.00 94.44 83 ALA A CA 1
ATOM 642 C C . ALA A 1 83 ? 4.328 -4.775 4.007 1.00 94.44 83 ALA A C 1
ATOM 644 O O . ALA A 1 83 ? 4.237 -4.030 4.987 1.00 94.44 83 ALA A O 1
ATOM 645 N N . PRO A 1 84 ? 3.271 -5.498 3.582 1.00 95.62 84 PRO A N 1
ATOM 646 C CA . PRO A 1 84 ? 1.972 -5.435 4.250 1.00 95.62 84 PRO A CA 1
ATOM 647 C C . PRO A 1 84 ? 2.011 -5.883 5.716 1.00 95.62 84 PRO A C 1
ATOM 649 O O . PRO A 1 84 ? 1.282 -5.330 6.531 1.00 95.62 84 PRO A O 1
ATOM 652 N N . ILE A 1 85 ? 2.873 -6.836 6.088 1.00 94.94 85 ILE A N 1
ATOM 653 C CA . ILE A 1 85 ? 3.000 -7.305 7.480 1.00 94.94 85 ILE A CA 1
ATOM 654 C C . ILE A 1 85 ? 3.552 -6.190 8.378 1.00 94.94 85 ILE A C 1
ATOM 656 O O . ILE A 1 85 ? 3.017 -5.923 9.454 1.00 94.94 85 ILE A O 1
ATOM 660 N N . ILE A 1 86 ? 4.614 -5.519 7.927 1.00 94.56 86 ILE A N 1
ATOM 661 C CA . ILE A 1 86 ? 5.239 -4.399 8.634 1.00 94.56 86 ILE A CA 1
ATOM 662 C C . ILE A 1 86 ? 4.271 -3.216 8.710 1.00 94.56 86 ILE A C 1
ATOM 664 O O . ILE A 1 86 ? 4.129 -2.612 9.775 1.00 94.56 86 ILE A O 1
ATOM 668 N N . LEU A 1 87 ? 3.562 -2.909 7.620 1.00 95.38 87 LEU A N 1
ATOM 669 C CA . LEU A 1 87 ? 2.510 -1.890 7.614 1.00 95.38 87 LEU A CA 1
ATOM 670 C C . LEU A 1 87 ? 1.410 -2.222 8.625 1.00 95.38 87 LEU A C 1
ATOM 672 O O . LEU A 1 87 ? 1.018 -1.347 9.395 1.00 95.38 87 LEU A O 1
ATOM 676 N N . HIS A 1 88 ? 0.979 -3.482 8.685 1.00 95.12 88 HIS A N 1
ATOM 677 C CA . HIS A 1 88 ? -0.044 -3.927 9.623 1.00 95.12 88 HIS A CA 1
ATOM 678 C C . HIS A 1 88 ? 0.393 -3.781 11.072 1.00 95.12 88 HIS A C 1
ATOM 680 O O . HIS A 1 88 ? -0.306 -3.167 11.877 1.00 95.12 88 HIS A O 1
ATOM 686 N N . PHE A 1 89 ? 1.594 -4.265 11.388 1.00 93.69 89 PHE A N 1
ATOM 687 C CA . PHE A 1 89 ? 2.203 -4.080 12.699 1.00 93.69 89 PHE A CA 1
ATOM 688 C C . PHE A 1 89 ? 2.281 -2.593 13.071 1.00 93.69 89 PHE A C 1
ATOM 690 O O . PHE A 1 89 ? 1.933 -2.210 14.186 1.00 93.69 89 PHE A O 1
ATOM 697 N N . THR A 1 90 ? 2.682 -1.738 12.128 1.00 93.44 90 THR A N 1
ATOM 698 C CA . THR A 1 90 ? 2.785 -0.287 12.336 1.00 93.44 90 THR A CA 1
ATOM 699 C C . THR A 1 90 ? 1.430 0.342 12.634 1.00 93.44 90 THR A C 1
ATOM 701 O O . THR A 1 90 ? 1.303 1.073 13.612 1.00 93.44 90 THR A O 1
ATOM 704 N N . CYS A 1 91 ? 0.415 0.056 11.817 1.00 95.31 91 CYS A N 1
ATOM 705 C CA . CYS A 1 91 ? -0.927 0.609 11.986 1.00 95.31 91 CYS A CA 1
ATOM 706 C C . CYS A 1 91 ? -1.549 0.143 13.304 1.00 95.31 91 CYS A C 1
ATOM 708 O O . CYS A 1 91 ? -2.092 0.959 14.042 1.00 95.31 91 CYS A O 1
ATOM 710 N N . ASN A 1 92 ? -1.390 -1.135 13.651 1.00 94.19 92 ASN A N 1
ATOM 711 C CA . ASN A 1 92 ? -1.824 -1.673 14.935 1.00 94.19 92 ASN A CA 1
ATOM 712 C C . ASN A 1 92 ? -1.157 -0.940 16.109 1.00 94.19 92 ASN A C 1
ATOM 714 O O . ASN A 1 92 ? -1.836 -0.456 17.011 1.00 94.19 92 ASN A O 1
ATOM 718 N N . GLN A 1 93 ? 0.168 -0.773 16.067 1.00 91.50 93 GLN A N 1
ATOM 719 C CA . GLN A 1 93 ? 0.901 -0.050 17.108 1.00 91.50 93 GLN A CA 1
ATOM 720 C C . GLN A 1 93 ? 0.503 1.428 17.189 1.00 91.50 93 GLN A C 1
ATOM 722 O O . GLN A 1 93 ? 0.452 1.975 18.284 1.00 91.50 93 GLN A O 1
ATOM 727 N N . LEU A 1 94 ? 0.210 2.089 16.066 1.00 91.88 94 LEU A N 1
ATOM 728 C CA . LEU A 1 94 ? -0.294 3.464 16.060 1.00 91.88 94 LEU A CA 1
ATOM 729 C C . LEU A 1 94 ? -1.679 3.555 16.708 1.00 91.88 94 LEU A C 1
ATOM 731 O O . LEU A 1 94 ? -1.903 4.433 17.535 1.00 91.88 94 LEU A O 1
ATOM 735 N N . LEU A 1 95 ? -2.589 2.636 16.384 1.00 93.94 95 LEU A N 1
ATOM 736 C CA . LEU A 1 95 ? -3.957 2.636 16.907 1.00 93.94 95 LEU A CA 1
ATOM 737 C C . LEU A 1 95 ? -4.042 2.154 18.363 1.00 93.94 95 LEU A C 1
ATOM 739 O O . LEU A 1 95 ? -5.040 2.418 19.022 1.00 93.94 95 LEU A O 1
ATOM 743 N N . ARG A 1 96 ? -2.982 1.578 18.931 1.00 92.19 96 ARG A N 1
ATOM 744 C CA . ARG A 1 96 ? -2.857 1.400 20.389 1.00 92.19 96 ARG A CA 1
ATOM 745 C C . ARG A 1 96 ? -2.573 2.697 21.148 1.00 92.19 96 ARG A C 1
ATOM 747 O O . ARG A 1 96 ? -2.710 2.728 22.364 1.00 92.19 96 ARG A O 1
ATOM 754 N N . CYS A 1 97 ? -2.187 3.778 20.467 1.00 90.38 97 CYS A N 1
ATOM 755 C CA . CYS A 1 97 ? -2.056 5.090 21.094 1.00 90.38 97 CYS A CA 1
ATOM 756 C C . CYS A 1 97 ? -3.425 5.794 21.115 1.00 90.38 97 CYS A C 1
ATOM 758 O O . CYS A 1 97 ? -3.950 6.109 20.041 1.00 90.38 97 CYS A O 1
ATOM 760 N N . PRO A 1 98 ? -3.995 6.132 22.291 1.00 91.81 98 PRO A N 1
ATOM 761 C CA . PRO A 1 98 ? -5.322 6.751 22.373 1.00 91.81 98 PRO A CA 1
ATOM 762 C C . PRO A 1 98 ? -5.447 8.101 21.646 1.00 91.81 98 PRO A C 1
ATOM 764 O O . PRO A 1 98 ? -6.547 8.540 21.319 1.00 91.81 98 PRO A O 1
ATOM 767 N N . MET A 1 99 ? -4.323 8.785 21.401 1.00 90.50 99 MET A N 1
ATOM 768 C CA . MET A 1 99 ? -4.293 10.083 20.715 1.00 90.50 99 MET A CA 1
ATOM 769 C C . MET A 1 99 ? -4.368 9.967 19.188 1.00 90.50 99 MET A C 1
ATOM 771 O O . MET A 1 99 ? -4.648 10.955 18.511 1.00 90.50 99 MET A O 1
ATOM 775 N N . VAL A 1 100 ? -4.089 8.788 18.634 1.00 89.69 100 VAL A N 1
ATOM 776 C CA . VAL A 1 100 ? -4.099 8.545 17.191 1.00 89.69 100 VAL A CA 1
ATOM 777 C C . VAL A 1 100 ? -5.506 8.109 16.794 1.00 89.69 100 VAL A C 1
ATOM 779 O O . VAL A 1 100 ? -6.003 7.108 17.298 1.00 89.69 100 VAL A O 1
ATOM 782 N N . PHE A 1 101 ? -6.172 8.873 15.922 1.00 89.94 101 PHE A N 1
ATOM 783 C CA . PHE A 1 101 ? -7.592 8.681 15.578 1.00 89.94 101 PHE A CA 1
ATOM 784 C C . PHE A 1 101 ? -8.498 8.549 16.821 1.00 89.94 101 PHE A C 1
ATOM 786 O O . PHE A 1 101 ? -9.083 7.491 17.056 1.00 89.94 101 PHE A O 1
ATOM 793 N N . PRO A 1 102 ? -8.642 9.610 17.639 1.00 92.00 102 PRO A N 1
ATOM 794 C CA . PRO A 1 102 ? -9.422 9.549 18.880 1.00 92.00 102 PRO A CA 1
ATOM 795 C C . PRO A 1 102 ? -10.931 9.359 18.650 1.00 92.00 102 PRO A C 1
ATOM 797 O O . PRO A 1 102 ? -11.667 9.118 19.598 1.00 92.00 102 PRO A O 1
ATOM 800 N N . SER A 1 103 ? -11.404 9.495 17.409 1.00 90.62 103 SER A N 1
ATOM 801 C CA . SER A 1 103 ? -12.798 9.269 17.020 1.00 90.62 103 SER A CA 1
ATOM 802 C C . SER A 1 103 ? -13.122 7.815 16.664 1.00 90.62 103 SER A C 1
ATOM 804 O O . SER A 1 103 ? -14.283 7.525 16.406 1.00 90.62 103 SER A O 1
ATOM 806 N N . VAL A 1 104 ? -12.123 6.929 16.598 1.00 92.06 104 VAL A N 1
ATOM 807 C CA . VAL A 1 104 ? -12.298 5.515 16.230 1.00 92.06 104 VAL A CA 1
ATOM 808 C C . VAL A 1 104 ? -12.338 4.655 17.492 1.00 92.06 104 VAL A C 1
ATOM 810 O O . VAL A 1 104 ? -11.382 4.685 18.280 1.00 92.06 104 VAL A O 1
ATOM 813 N N . GLY A 1 105 ? -13.403 3.863 17.652 1.00 94.44 105 GLY A N 1
ATOM 814 C CA . GLY A 1 105 ? -13.569 2.939 18.769 1.00 94.44 105 GLY A CA 1
ATOM 815 C C . GLY A 1 105 ? -13.627 3.614 20.131 1.00 94.44 105 GLY A C 1
ATOM 816 O O . GLY A 1 105 ? -14.110 4.739 20.283 1.00 94.44 105 GLY A O 1
ATOM 817 N N . GLN A 1 106 ? -13.114 2.913 21.140 1.00 95.69 106 GLN A N 1
ATOM 818 C CA . GLN A 1 106 ? -12.975 3.405 22.509 1.00 95.69 106 GLN A CA 1
ATOM 819 C C . GLN A 1 106 ? -11.486 3.551 22.876 1.00 95.69 106 GLN A C 1
ATOM 821 O O . GLN A 1 106 ? -10.904 2.633 23.455 1.00 95.69 106 GLN A O 1
ATOM 826 N N . PRO A 1 107 ? -10.840 4.701 22.591 1.00 94.19 107 PRO A N 1
ATOM 827 C CA . PRO A 1 107 ? -9.406 4.898 22.830 1.00 94.19 107 PRO A CA 1
ATOM 828 C C . PRO A 1 107 ? -8.957 4.641 24.275 1.00 94.19 107 PRO A C 1
ATOM 830 O O . PRO A 1 107 ? -7.812 4.277 24.511 1.00 94.19 107 PRO A O 1
ATOM 833 N N . GLN A 1 108 ? -9.845 4.825 25.254 1.00 94.38 108 GLN A N 1
ATOM 834 C CA . GLN A 1 108 ? -9.580 4.567 26.672 1.00 94.38 108 GLN A CA 1
ATOM 835 C C . GLN A 1 108 ? -9.418 3.082 27.026 1.00 94.38 108 GLN A C 1
ATOM 837 O O . GLN A 1 108 ? -8.958 2.783 28.127 1.00 94.38 108 GLN A O 1
ATOM 842 N N . ASN A 1 109 ? -9.826 2.174 26.134 1.00 94.00 109 ASN A N 1
ATOM 843 C CA . ASN A 1 109 ? -9.612 0.739 26.304 1.00 94.00 109 ASN A CA 1
ATOM 844 C C . ASN A 1 109 ? -8.174 0.342 25.960 1.00 94.00 109 ASN A C 1
ATOM 846 O O . ASN A 1 109 ? -7.729 -0.715 26.380 1.00 94.00 109 ASN A O 1
ATOM 850 N N . GLU A 1 110 ? -7.439 1.177 25.226 1.00 92.38 110 GLU A N 1
ATOM 851 C CA . GLU A 1 110 ? -6.050 0.887 24.902 1.00 92.38 110 GLU A CA 1
ATOM 852 C C . GLU A 1 110 ? -5.152 1.140 26.116 1.00 92.38 110 GLU A C 1
ATOM 854 O O . GLU A 1 110 ? -5.259 2.165 26.799 1.00 92.38 110 GLU A O 1
ATOM 859 N N . ALA A 1 111 ? -4.230 0.212 26.382 1.00 80.06 111 ALA A N 1
ATOM 860 C CA . ALA A 1 111 ? -3.290 0.359 27.481 1.00 80.06 111 ALA A CA 1
ATOM 861 C C . ALA A 1 111 ? -2.457 1.652 27.318 1.00 80.06 111 ALA A C 1
ATOM 863 O O . ALA A 1 111 ? -1.763 1.803 26.306 1.00 80.06 111 ALA A O 1
ATOM 864 N N . PRO A 1 112 ? -2.455 2.573 28.308 1.00 66.75 112 PRO A N 1
ATOM 865 C CA . PRO A 1 112 ? -1.593 3.747 28.268 1.00 66.75 112 PRO A CA 1
ATOM 866 C C . PRO A 1 112 ? -0.145 3.269 28.180 1.00 66.75 112 PRO A C 1
ATOM 868 O O . PRO A 1 112 ? 0.285 2.453 28.995 1.00 66.75 112 PRO A O 1
ATOM 871 N N . GLU A 1 113 ? 0.562 3.731 27.148 1.00 63.62 113 GLU A N 1
ATOM 872 C CA . GLU A 1 113 ? 1.897 3.282 26.747 1.00 63.62 113 GLU A CA 1
ATOM 873 C C . GLU A 1 113 ? 2.802 3.008 27.949 1.00 63.62 113 GLU A C 1
ATOM 875 O O . GLU A 1 113 ? 3.374 3.924 28.537 1.00 63.62 113 GLU A O 1
ATOM 880 N N . THR A 1 114 ? 2.955 1.740 28.333 1.00 50.81 114 THR A N 1
ATOM 881 C CA . THR A 1 114 ? 3.825 1.437 29.469 1.00 50.81 114 THR A CA 1
ATOM 882 C C . THR A 1 114 ? 5.287 1.350 29.062 1.00 50.81 114 THR A C 1
ATOM 884 O O . THR A 1 114 ? 6.093 1.635 29.931 1.00 50.81 114 THR A O 1
ATOM 887 N N . ASN A 1 115 ? 5.660 1.024 27.806 1.00 46.88 115 ASN A N 1
ATOM 888 C CA . ASN A 1 115 ? 7.080 0.892 27.393 1.00 46.88 115 ASN A CA 1
ATOM 889 C C . ASN A 1 115 ? 7.380 0.801 25.860 1.00 46.88 115 ASN A C 1
ATOM 891 O O . ASN A 1 115 ? 8.469 0.376 25.486 1.00 46.88 115 ASN A O 1
ATOM 895 N N . GLY A 1 116 ? 6.461 1.124 24.939 1.00 48.75 116 GLY A N 1
ATOM 896 C CA . GLY A 1 116 ? 6.506 0.551 23.572 1.00 48.75 116 GLY A CA 1
ATOM 897 C C . GLY A 1 116 ? 7.283 1.276 22.456 1.00 48.75 116 GLY A C 1
ATOM 898 O O . GLY A 1 116 ? 7.798 0.604 21.567 1.00 48.75 116 GLY A O 1
ATOM 899 N N . TYR A 1 117 ? 7.376 2.612 22.455 1.00 50.69 117 TYR A N 1
ATOM 900 C CA . TYR A 1 117 ? 7.930 3.362 21.303 1.00 50.69 117 TYR A CA 1
ATOM 901 C C . TYR A 1 117 ? 9.448 3.586 21.345 1.00 50.69 117 TYR A C 1
ATOM 903 O O . TYR A 1 117 ? 10.014 4.192 20.435 1.00 50.69 117 TYR A O 1
ATOM 911 N N . THR A 1 118 ? 10.138 3.114 22.384 1.00 49.34 118 THR A N 1
ATOM 912 C CA . THR A 1 118 ? 11.602 3.246 22.495 1.00 49.34 118 THR A CA 1
ATOM 913 C C . THR A 1 118 ? 12.350 2.411 21.457 1.00 49.34 118 THR A C 1
ATOM 915 O O . THR A 1 118 ? 13.495 2.724 21.127 1.00 49.34 118 THR A O 1
ATOM 918 N N . HIS A 1 119 ? 11.705 1.386 20.904 1.00 56.66 119 HIS A N 1
ATOM 919 C CA . HIS A 1 119 ? 12.221 0.594 19.799 1.00 56.66 119 HIS A CA 1
ATOM 920 C C . HIS A 1 119 ? 11.431 0.977 18.545 1.00 56.66 119 HIS A C 1
ATOM 922 O O . HIS A 1 119 ? 10.225 0.762 18.484 1.00 56.66 119 HIS A O 1
ATOM 928 N N . GLY A 1 120 ? 12.092 1.625 17.580 1.00 66.44 120 GLY A N 1
ATOM 929 C CA . GLY A 1 120 ? 11.461 2.048 16.327 1.00 66.44 120 GLY A CA 1
ATOM 930 C C . GLY A 1 120 ? 10.766 0.894 15.594 1.00 66.44 120 GLY A C 1
ATOM 931 O O . GLY A 1 120 ? 11.006 -0.279 15.878 1.00 66.44 120 GLY A O 1
ATOM 932 N N . VAL A 1 121 ? 9.903 1.229 14.636 1.00 76.12 121 VAL A N 1
ATOM 933 C CA . VAL A 1 121 ? 9.180 0.228 13.842 1.00 76.12 121 VAL A CA 1
ATOM 934 C C . VAL A 1 121 ? 10.178 -0.671 13.092 1.00 76.12 121 VAL A C 1
ATOM 936 O O . VAL A 1 121 ? 11.117 -0.150 12.481 1.00 76.12 121 VAL A O 1
ATOM 939 N N . PRO A 1 122 ? 10.012 -2.008 13.112 1.00 78.81 122 PRO A N 1
ATOM 940 C CA . PRO A 1 122 ? 10.876 -2.901 12.350 1.00 78.81 122 PRO A CA 1
ATOM 941 C C . PRO A 1 122 ? 10.705 -2.664 10.843 1.00 78.81 122 PRO A C 1
ATOM 943 O O . PRO A 1 122 ? 9.598 -2.699 10.321 1.00 78.81 122 PRO A O 1
ATOM 946 N N . LEU A 1 123 ? 11.814 -2.443 10.132 1.00 82.56 123 LEU A N 1
ATOM 947 C CA . LEU A 1 123 ? 11.835 -2.212 8.674 1.00 82.56 123 LEU A CA 1
ATOM 948 C C . LEU A 1 123 ? 12.126 -3.483 7.854 1.00 82.56 123 LEU A C 1
ATOM 950 O O . LEU A 1 123 ? 12.071 -3.469 6.619 1.00 82.56 123 LEU A O 1
ATOM 954 N N . THR A 1 124 ? 12.448 -4.559 8.567 1.00 84.38 124 THR A N 1
ATOM 955 C CA . THR A 1 124 ? 12.700 -5.914 8.082 1.00 84.38 124 THR A CA 1
ATOM 956 C C . THR A 1 124 ? 12.186 -6.872 9.154 1.00 84.38 124 THR A C 1
ATOM 958 O O . THR A 1 124 ? 12.296 -6.573 10.349 1.00 84.38 124 THR A O 1
ATOM 961 N N . LEU A 1 125 ? 11.625 -8.008 8.745 1.00 86.19 125 LEU A N 1
ATOM 962 C CA . LEU A 1 125 ? 11.297 -9.088 9.671 1.00 86.19 125 LEU A CA 1
ATOM 963 C C . LEU A 1 125 ? 12.580 -9.645 10.315 1.00 86.19 125 LEU A C 1
ATOM 965 O O . LEU A 1 125 ? 13.633 -9.633 9.676 1.00 86.19 125 LEU A O 1
ATOM 969 N N . PRO A 1 126 ? 12.533 -10.132 11.566 1.00 87.00 126 PRO A N 1
ATOM 970 C CA . PRO A 1 126 ? 13.670 -10.834 12.151 1.00 87.00 126 PRO A CA 1
ATOM 971 C C . PRO A 1 126 ? 14.092 -12.020 11.274 1.00 87.00 126 PRO A C 1
ATOM 973 O O . PRO A 1 126 ? 13.234 -12.782 10.842 1.00 87.00 126 PRO A O 1
ATOM 976 N N . ASP A 1 127 ? 15.398 -12.235 11.084 1.00 85.69 127 ASP A N 1
ATOM 977 C CA . ASP A 1 127 ? 15.925 -13.356 10.278 1.00 85.69 127 ASP A CA 1
ATOM 978 C C . ASP A 1 127 ? 15.424 -14.734 10.757 1.00 85.69 127 ASP A C 1
ATOM 980 O O . ASP A 1 127 ? 15.400 -15.704 10.006 1.00 85.69 127 ASP A O 1
ATOM 984 N N . THR A 1 128 ? 15.031 -14.829 12.029 1.00 88.81 128 THR A N 1
ATOM 985 C CA . THR A 1 128 ? 14.502 -16.045 12.657 1.00 88.81 128 THR A CA 1
ATOM 986 C C . THR A 1 128 ? 13.002 -16.246 12.455 1.00 88.81 128 THR A C 1
ATOM 988 O O . THR A 1 128 ? 12.475 -17.232 12.960 1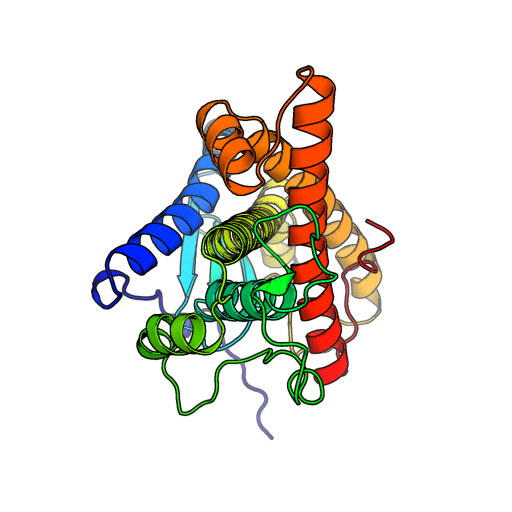.00 88.81 128 THR A O 1
ATOM 991 N N . LEU A 1 129 ? 12.304 -15.314 11.802 1.00 90.81 129 LEU A N 1
ATOM 992 C CA . LEU A 1 129 ? 10.853 -15.327 11.644 1.00 90.81 129 LEU A CA 1
ATOM 993 C C . LEU A 1 129 ? 10.487 -15.325 10.150 1.00 90.81 129 LEU A C 1
ATOM 995 O O . LEU A 1 129 ? 10.451 -14.258 9.531 1.00 90.81 129 LEU A O 1
ATOM 999 N N . PRO A 1 130 ? 10.208 -16.501 9.558 1.00 92.75 130 PRO A N 1
ATOM 1000 C CA . PRO A 1 130 ? 9.774 -16.608 8.169 1.00 92.75 130 PRO A CA 1
ATOM 1001 C C . PRO A 1 130 ? 8.508 -15.790 7.902 1.00 92.75 130 PRO A C 1
ATOM 1003 O O . PRO A 1 130 ? 7.663 -15.638 8.786 1.00 92.75 130 PRO A O 1
ATOM 1006 N N . VAL A 1 131 ? 8.332 -15.325 6.663 1.00 91.00 131 VAL A N 1
ATOM 1007 C CA . VAL A 1 131 ? 7.162 -14.538 6.231 1.00 91.00 131 VAL A CA 1
ATOM 1008 C C . VAL A 1 131 ? 5.847 -15.226 6.611 1.00 91.00 131 VAL A C 1
ATOM 1010 O O . VAL A 1 131 ? 4.950 -14.586 7.157 1.00 91.00 131 VAL A O 1
ATOM 1013 N N . GLN A 1 132 ? 5.744 -16.536 6.378 1.00 91.69 132 GLN A N 1
ATOM 1014 C CA . GLN A 1 132 ? 4.533 -17.318 6.639 1.00 91.69 132 GLN A CA 1
ATOM 1015 C C . GLN A 1 132 ? 4.156 -17.309 8.129 1.00 91.69 132 GLN A C 1
ATOM 1017 O O . GLN A 1 132 ? 2.978 -17.214 8.476 1.00 91.69 132 GLN A O 1
ATOM 1022 N N . GLU A 1 133 ? 5.151 -17.364 9.016 1.00 92.81 133 GLU A N 1
ATOM 1023 C CA . GLU A 1 133 ? 4.948 -17.291 10.464 1.00 92.81 133 GLU A CA 1
ATOM 1024 C C . GLU A 1 133 ? 4.690 -15.844 10.917 1.00 92.81 133 GLU A C 1
ATOM 1026 O O . GLU A 1 133 ? 3.793 -15.587 11.722 1.00 92.81 133 GLU A O 1
ATOM 1031 N N . ALA A 1 134 ? 5.397 -14.870 10.338 1.00 93.00 134 ALA A N 1
ATOM 1032 C CA . ALA A 1 134 ? 5.220 -13.451 10.634 1.00 93.00 134 ALA A CA 1
ATOM 1033 C C . ALA A 1 134 ? 3.784 -12.966 10.374 1.00 93.00 134 ALA A C 1
ATOM 1035 O O . ALA A 1 134 ? 3.262 -12.167 11.156 1.00 93.00 134 ALA A O 1
ATOM 1036 N N . CYS A 1 135 ? 3.127 -13.499 9.336 1.00 89.31 135 CYS A N 1
ATOM 1037 C CA . CYS A 1 135 ? 1.726 -13.233 9.000 1.00 89.31 135 CYS A CA 1
ATOM 1038 C C . CYS A 1 135 ? 0.732 -13.570 10.121 1.00 89.31 135 CYS A C 1
ATOM 1040 O O . CYS A 1 135 ? -0.375 -13.039 10.119 1.00 89.31 135 CYS A O 1
ATOM 1042 N N . THR A 1 136 ? 1.080 -14.457 11.058 1.00 88.12 136 THR A N 1
ATOM 1043 C CA . THR A 1 136 ? 0.203 -14.826 12.183 1.00 88.12 136 THR A CA 1
ATOM 1044 C C . THR A 1 136 ? 0.685 -14.230 13.498 1.00 88.12 136 THR A C 1
ATOM 1046 O O . THR A 1 136 ? -0.112 -13.677 14.259 1.00 88.12 136 THR A O 1
ATOM 1049 N N . VAL A 1 137 ? 1.995 -14.276 13.751 1.00 89.25 137 VAL A N 1
ATOM 1050 C CA . VAL A 1 137 ? 2.577 -13.830 15.019 1.00 89.25 137 VAL A CA 1
ATOM 1051 C C . VAL A 1 137 ? 2.454 -12.317 15.189 1.00 89.25 137 VAL A C 1
ATOM 1053 O O . VAL A 1 137 ? 1.947 -11.861 16.215 1.00 89.25 137 VAL A O 1
ATOM 1056 N N . LEU A 1 138 ? 2.866 -11.519 14.199 1.00 87.06 138 LEU A N 1
ATOM 1057 C CA . LEU A 1 138 ? 2.941 -10.062 14.359 1.00 87.06 138 LEU A CA 1
ATOM 1058 C C . LEU A 1 138 ? 1.578 -9.381 14.534 1.00 87.06 138 LEU A C 1
ATOM 1060 O O . LEU A 1 138 ? 1.476 -8.533 15.429 1.00 87.06 138 LEU A O 1
ATOM 1064 N N . PRO A 1 139 ? 0.516 -9.742 13.785 1.00 86.31 139 PRO A N 1
ATOM 1065 C CA . PRO A 1 139 ? -0.819 -9.225 14.067 1.00 86.31 139 PRO A CA 1
ATOM 1066 C C . PRO A 1 139 ? -1.270 -9.546 15.493 1.00 86.31 139 PRO A C 1
ATOM 1068 O O . PRO A 1 139 ? -1.765 -8.662 16.180 1.00 86.31 139 PRO A O 1
ATOM 1071 N N . SER A 1 140 ? -1.026 -10.768 15.984 1.00 87.25 140 SER A N 1
ATOM 1072 C CA . SER A 1 140 ? -1.512 -11.190 17.304 1.00 87.25 140 SER A CA 1
ATOM 1073 C C . SER A 1 140 ? -0.907 -10.398 18.472 1.00 87.25 140 SER A C 1
ATOM 1075 O O . SER A 1 140 ? -1.607 -10.105 19.436 1.00 87.25 140 SER A O 1
ATOM 1077 N N . VAL A 1 141 ? 0.372 -10.014 18.379 1.00 88.88 141 VAL A N 1
ATOM 1078 C CA . VAL A 1 141 ? 1.083 -9.293 19.454 1.00 88.88 141 VAL A CA 1
ATOM 1079 C C . VAL A 1 141 ? 0.958 -7.770 19.368 1.00 88.88 141 VAL A C 1
ATOM 1081 O O . VAL A 1 141 ? 1.259 -7.075 20.340 1.00 88.88 141 VAL A O 1
ATOM 1084 N N . SER A 1 142 ? 0.560 -7.243 18.206 1.00 90.69 142 SER A N 1
ATOM 1085 C CA . SER A 1 142 ? 0.432 -5.798 17.973 1.00 90.69 142 SER A CA 1
ATOM 1086 C C . SER A 1 142 ? -1.004 -5.296 18.004 1.00 90.69 142 SER A C 1
ATOM 1088 O O . SER A 1 142 ? -1.189 -4.094 18.154 1.00 90.69 142 SER A O 1
ATOM 1090 N N . ARG A 1 143 ? -1.998 -6.182 17.865 1.00 93.94 143 ARG A N 1
ATOM 1091 C CA . ARG A 1 143 ? -3.422 -5.845 17.750 1.00 93.94 143 ARG A CA 1
ATOM 1092 C C . ARG A 1 143 ? -3.886 -4.844 18.829 1.00 93.94 143 ARG A C 1
ATOM 1094 O O . ARG A 1 143 ? -3.597 -5.074 20.005 1.00 93.94 143 ARG A O 1
ATOM 1101 N N . PRO A 1 144 ? -4.639 -3.792 18.453 1.00 94.81 144 PRO A N 1
ATOM 1102 C CA . PRO A 1 144 ? -5.389 -2.969 19.401 1.00 94.81 144 PRO A CA 1
ATOM 1103 C C . PRO A 1 144 ? -6.320 -3.802 20.292 1.00 94.81 144 PRO A C 1
ATOM 1105 O O . PRO A 1 144 ? -6.795 -4.871 19.886 1.00 94.81 144 PRO A O 1
ATOM 1108 N N . GLU A 1 145 ? -6.556 -3.337 21.517 1.00 95.19 145 GLU A N 1
ATOM 1109 C CA . GLU A 1 145 ? -7.494 -3.991 22.435 1.00 95.19 145 GLU A CA 1
ATOM 1110 C C . GLU A 1 145 ? -8.941 -3.776 21.978 1.00 95.19 145 GLU A C 1
ATOM 1112 O O . GLU A 1 145 ? -9.742 -4.710 22.017 1.00 95.19 145 GLU A O 1
ATOM 1117 N N . ASP A 1 146 ? -9.251 -2.579 21.479 1.00 95.88 146 ASP A N 1
ATOM 1118 C CA . ASP A 1 146 ? -10.553 -2.235 20.922 1.00 95.88 146 ASP A CA 1
ATOM 1119 C C . ASP A 1 146 ? -10.738 -2.784 19.494 1.00 95.88 146 ASP A C 1
ATOM 1121 O O . ASP A 1 146 ? -9.887 -2.620 18.612 1.00 95.88 146 ASP A O 1
ATOM 1125 N N . ASP A 1 147 ? -11.876 -3.442 19.255 1.00 96.31 147 ASP A N 1
ATOM 1126 C CA . ASP A 1 147 ? -12.166 -4.123 17.990 1.00 96.31 147 ASP A CA 1
ATOM 1127 C C . ASP A 1 147 ? -12.336 -3.150 16.810 1.00 96.31 147 ASP A C 1
ATOM 1129 O O . ASP A 1 147 ? -11.873 -3.451 15.707 1.00 96.31 147 ASP A O 1
ATOM 1133 N N . GLU A 1 148 ? -12.943 -1.976 17.023 1.00 95.88 148 GLU A N 1
ATOM 1134 C CA . GLU A 1 148 ? -13.099 -0.956 15.975 1.00 95.88 148 GLU A CA 1
ATOM 1135 C C . GLU A 1 148 ? -11.734 -0.366 15.603 1.00 95.88 148 GLU A C 1
ATOM 1137 O O . GLU A 1 148 ? -11.421 -0.176 14.426 1.00 95.88 148 GLU A O 1
ATOM 1142 N N . ARG A 1 149 ? -10.860 -0.150 16.592 1.00 96.06 149 ARG A N 1
ATOM 1143 C CA . ARG A 1 149 ? -9.483 0.311 16.352 1.00 96.06 149 ARG A CA 1
ATOM 1144 C C . ARG A 1 149 ? -8.645 -0.735 15.620 1.00 96.06 149 ARG A C 1
ATOM 1146 O O . ARG A 1 149 ? -7.861 -0.372 14.741 1.00 96.06 149 ARG A O 1
ATOM 1153 N N . ALA A 1 150 ? -8.826 -2.023 15.919 1.00 96.19 150 ALA A N 1
ATOM 1154 C CA . ALA A 1 150 ? -8.192 -3.115 15.177 1.00 96.19 150 ALA A CA 1
ATOM 1155 C C . ALA A 1 150 ? -8.696 -3.203 13.722 1.00 96.19 150 ALA A C 1
ATOM 1157 O O . ALA A 1 150 ? -7.904 -3.427 12.798 1.00 96.19 150 ALA A O 1
ATOM 1158 N N . ALA A 1 151 ? -9.994 -2.976 13.495 1.00 96.19 151 ALA A N 1
ATOM 1159 C CA . ALA A 1 151 ? -10.563 -2.883 12.153 1.00 96.19 151 ALA A CA 1
ATOM 1160 C C . ALA A 1 151 ? -9.981 -1.687 11.380 1.00 96.19 151 ALA A C 1
ATOM 1162 O O . ALA A 1 151 ? -9.508 -1.852 10.256 1.00 96.19 151 ALA A O 1
ATOM 1163 N N . ALA A 1 152 ? -9.900 -0.510 12.006 1.00 96.12 152 ALA A N 1
ATOM 1164 C CA . ALA A 1 152 ? -9.306 0.680 11.401 1.00 96.12 152 ALA A CA 1
ATOM 1165 C C . ALA A 1 152 ? -7.816 0.511 11.078 1.00 96.12 152 ALA A C 1
ATOM 1167 O O . ALA A 1 152 ? -7.362 0.937 10.017 1.00 96.12 152 ALA A O 1
ATOM 1168 N N . ALA A 1 153 ? -7.046 -0.155 11.942 1.00 96.38 153 ALA A N 1
ATOM 1169 C CA . ALA A 1 153 ? -5.653 -0.486 11.652 1.00 96.38 153 ALA A CA 1
ATOM 1170 C C . ALA A 1 153 ? -5.521 -1.415 10.431 1.00 96.38 153 ALA A C 1
ATOM 1172 O O . ALA A 1 153 ? -4.635 -1.222 9.592 1.00 96.38 153 ALA A O 1
ATOM 1173 N N . SER A 1 154 ? -6.431 -2.383 10.292 1.00 96.25 154 SER A N 1
ATOM 1174 C CA . SER A 1 154 ? -6.504 -3.263 9.120 1.00 96.25 154 SER A CA 1
ATOM 1175 C C . SER A 1 154 ? -6.831 -2.474 7.848 1.00 96.25 154 SER A C 1
ATOM 1177 O O . SER 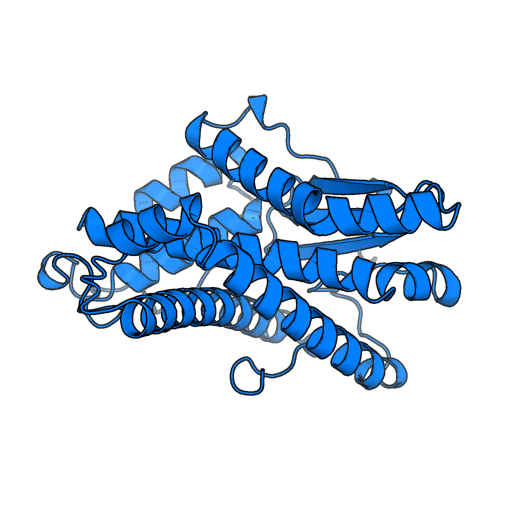A 1 154 ? -6.116 -2.605 6.859 1.00 96.25 154 SER A O 1
ATOM 1179 N N . ALA A 1 155 ? -7.813 -1.570 7.895 1.00 96.31 155 ALA A N 1
ATOM 1180 C CA . ALA A 1 155 ? -8.153 -0.704 6.765 1.00 96.31 155 ALA A CA 1
ATOM 1181 C C . ALA A 1 155 ? -7.012 0.254 6.378 1.00 96.31 155 ALA A C 1
ATOM 1183 O O . ALA A 1 155 ? -6.715 0.419 5.199 1.00 96.31 155 ALA A O 1
ATOM 1184 N N . LEU A 1 156 ? -6.304 0.851 7.342 1.00 97.31 156 LEU A N 1
ATOM 1185 C CA . LEU A 1 156 ? -5.122 1.676 7.049 1.00 97.31 156 LEU A CA 1
ATOM 1186 C C . LEU A 1 156 ? -4.005 0.862 6.382 1.00 97.31 156 LEU A C 1
ATOM 1188 O O . LEU A 1 156 ? -3.337 1.358 5.476 1.00 97.31 156 LEU A O 1
ATOM 1192 N N . THR A 1 157 ? -3.829 -0.395 6.796 1.00 97.25 157 THR A N 1
ATOM 1193 C CA . THR A 1 157 ? -2.888 -1.330 6.159 1.00 97.25 157 THR A CA 1
ATOM 1194 C C . THR A 1 157 ? -3.284 -1.607 4.714 1.00 97.25 157 THR A C 1
ATOM 1196 O O . THR A 1 157 ? -2.424 -1.601 3.829 1.00 97.25 157 THR A O 1
ATOM 1199 N N . GLU A 1 158 ? -4.577 -1.841 4.479 1.00 96.50 158 GLU A N 1
ATOM 1200 C CA . GLU A 1 158 ? -5.150 -2.061 3.154 1.00 96.50 158 GLU A CA 1
ATOM 1201 C C . GLU A 1 158 ? -4.860 -0.866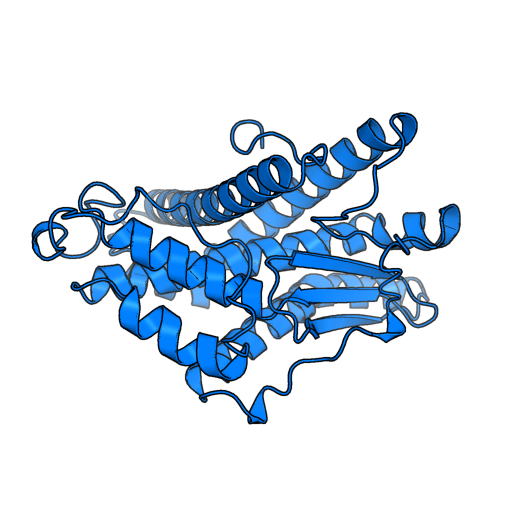 2.243 1.00 96.50 158 GLU A C 1
ATOM 1203 O O . GLU A 1 158 ? -4.246 -1.028 1.190 1.00 96.50 158 GLU A O 1
ATOM 1208 N N . LEU A 1 159 ? -5.182 0.346 2.701 1.00 97.00 159 LEU A N 1
ATOM 1209 C CA . LEU A 1 159 ? -4.963 1.584 1.953 1.00 97.00 159 LEU A CA 1
ATOM 1210 C C . LEU A 1 159 ? -3.480 1.868 1.689 1.00 97.00 159 LEU A C 1
ATOM 1212 O O . LEU A 1 159 ? -3.126 2.287 0.588 1.00 97.00 159 LEU A O 1
ATOM 1216 N N . ALA A 1 160 ? -2.597 1.615 2.658 1.00 97.19 160 ALA A N 1
ATOM 1217 C CA . ALA A 1 160 ? -1.159 1.813 2.479 1.00 97.19 160 ALA A CA 1
ATOM 1218 C C . ALA A 1 160 ? -0.570 0.808 1.476 1.00 97.19 160 ALA A C 1
ATOM 1220 O O . ALA A 1 160 ? 0.264 1.170 0.647 1.00 97.19 160 ALA A O 1
ATOM 1221 N N . SER A 1 161 ? -1.038 -0.443 1.516 1.00 96.56 161 SER A N 1
ATOM 1222 C CA . SER A 1 161 ? -0.630 -1.489 0.570 1.00 96.56 161 SER A CA 1
ATOM 1223 C C . SER A 1 161 ? -1.168 -1.211 -0.837 1.00 96.56 161 SER A C 1
ATOM 1225 O O . SER A 1 161 ? -0.447 -1.399 -1.817 1.00 96.56 161 SER A O 1
ATOM 1227 N N . ALA A 1 162 ? -2.404 -0.712 -0.943 1.00 95.69 162 ALA A N 1
ATOM 1228 C CA . ALA A 1 162 ? -2.995 -0.270 -2.202 1.00 95.69 162 ALA A CA 1
ATOM 1229 C C . ALA A 1 162 ? -2.203 0.893 -2.803 1.00 95.69 162 ALA A C 1
ATOM 1231 O O . ALA A 1 162 ? -1.849 0.841 -3.977 1.00 95.69 162 ALA A O 1
ATOM 1232 N N . PHE A 1 163 ? -1.852 1.899 -1.994 1.00 96.38 163 PHE A N 1
ATOM 1233 C CA . PHE A 1 163 ? -1.015 3.012 -2.438 1.00 96.38 163 PHE A CA 1
ATOM 1234 C C . PHE A 1 163 ? 0.349 2.535 -2.945 1.00 96.38 163 PHE A C 1
ATOM 1236 O O . PHE A 1 163 ? 0.735 2.909 -4.047 1.00 96.38 163 PHE A O 1
ATOM 1243 N N . ALA A 1 164 ? 1.044 1.671 -2.196 1.00 95.75 164 ALA A N 1
ATOM 1244 C CA . ALA A 1 164 ? 2.324 1.104 -2.623 1.00 95.75 164 ALA A CA 1
ATOM 1245 C C . ALA A 1 164 ? 2.201 0.352 -3.961 1.00 95.75 164 ALA A C 1
ATOM 1247 O O . ALA A 1 164 ? 3.010 0.545 -4.860 1.00 95.75 164 ALA A O 1
ATOM 1248 N N . MET A 1 165 ? 1.149 -0.451 -4.146 1.00 94.81 165 MET A N 1
ATOM 1249 C CA . MET A 1 165 ? 0.908 -1.120 -5.428 1.00 94.81 165 MET A CA 1
ATOM 1250 C C . MET A 1 165 ? 0.602 -0.124 -6.557 1.00 94.81 165 MET A C 1
ATOM 1252 O O . MET A 1 165 ? 1.126 -0.257 -7.662 1.00 94.81 165 MET A O 1
ATOM 1256 N N . PHE A 1 166 ? -0.229 0.890 -6.305 1.00 94.88 166 PHE A N 1
ATOM 1257 C CA . PHE A 1 166 ? -0.537 1.922 -7.296 1.00 94.88 166 PHE A CA 1
ATOM 1258 C C . PHE A 1 166 ? 0.685 2.768 -7.659 1.00 94.88 166 PHE A C 1
ATOM 1260 O O . PHE A 1 166 ? 0.797 3.184 -8.812 1.00 94.88 166 PHE A O 1
ATOM 1267 N N . HIS A 1 167 ? 1.614 2.976 -6.728 1.00 95.00 167 HIS A N 1
ATOM 1268 C CA . HIS A 1 167 ? 2.903 3.612 -6.987 1.00 95.00 167 HIS A CA 1
ATOM 1269 C C . HIS A 1 167 ? 3.692 2.827 -8.046 1.00 95.00 167 HIS A C 1
ATOM 1271 O O . HIS A 1 167 ? 4.034 3.373 -9.097 1.00 95.00 167 HIS A O 1
ATOM 1277 N N . GLU A 1 168 ? 3.843 1.514 -7.868 1.00 93.94 168 GLU A N 1
ATOM 1278 C CA . GLU A 1 168 ? 4.546 0.669 -8.844 1.00 93.94 168 GLU A CA 1
ATOM 1279 C C . GLU A 1 168 ? 3.843 0.614 -10.206 1.00 93.94 168 GLU A C 1
ATOM 1281 O O . GLU A 1 168 ? 4.480 0.689 -11.263 1.00 93.94 168 GLU A O 1
ATOM 1286 N N . VAL A 1 169 ? 2.506 0.545 -10.213 1.00 92.62 169 VAL A N 1
ATOM 1287 C CA . VAL A 1 169 ? 1.719 0.664 -11.451 1.00 92.62 169 VAL A CA 1
ATOM 1288 C C . VAL A 1 169 ? 2.005 2.001 -12.142 1.00 92.62 169 VAL A C 1
ATOM 1290 O O . VAL A 1 169 ? 2.130 2.054 -13.369 1.00 92.62 169 VAL A O 1
ATOM 1293 N N . SER A 1 170 ? 2.147 3.082 -11.378 1.00 93.06 170 SER A N 1
ATOM 1294 C CA . SER A 1 170 ? 2.378 4.424 -11.913 1.00 93.06 170 SER A CA 1
ATOM 1295 C C . SER A 1 170 ? 3.727 4.544 -12.621 1.00 93.06 170 SER A C 1
ATOM 1297 O O . SER A 1 170 ? 3.800 5.186 -13.670 1.00 93.06 170 SER A O 1
ATOM 1299 N N . HIS A 1 171 ? 4.770 3.848 -12.154 1.00 92.44 171 HIS A N 1
ATOM 1300 C CA . HIS A 1 171 ? 6.035 3.748 -12.892 1.00 92.44 171 HIS A CA 1
ATOM 1301 C C . HIS A 1 171 ? 5.890 3.079 -14.263 1.00 92.44 171 HIS A C 1
ATOM 1303 O O . HIS A 1 171 ? 6.624 3.417 -15.197 1.00 92.44 171 HIS A O 1
ATOM 1309 N N . VAL A 1 172 ? 4.954 2.140 -14.413 1.00 90.62 172 VAL A N 1
ATOM 1310 C CA . VAL A 1 172 ? 4.653 1.515 -15.707 1.00 90.62 172 VAL A CA 1
ATOM 1311 C C . VAL A 1 172 ? 3.826 2.453 -16.588 1.00 90.62 172 VAL A C 1
ATOM 1313 O O . VAL A 1 172 ? 4.145 2.618 -17.767 1.00 90.62 172 VAL A O 1
ATOM 1316 N N . ILE A 1 173 ? 2.802 3.105 -16.028 1.00 90.38 173 ILE A N 1
ATOM 1317 C CA . ILE A 1 173 ? 1.930 4.051 -16.748 1.00 90.38 173 ILE A CA 1
ATOM 1318 C C . ILE A 1 173 ? 2.731 5.227 -17.309 1.00 90.38 173 ILE A C 1
ATOM 1320 O O . ILE A 1 173 ? 2.576 5.574 -18.479 1.00 90.38 173 ILE A O 1
ATOM 1324 N N . ALA A 1 174 ? 3.613 5.812 -16.500 1.00 91.19 174 ALA A N 1
ATOM 1325 C CA . ALA A 1 174 ? 4.447 6.943 -16.895 1.00 91.19 174 ALA A CA 1
ATOM 1326 C C . ALA A 1 174 ? 5.660 6.535 -17.762 1.00 91.19 174 ALA A C 1
ATOM 1328 O O . ALA A 1 174 ? 6.439 7.379 -18.200 1.00 91.19 174 ALA A O 1
ATOM 1329 N N . GLY A 1 175 ? 5.844 5.236 -18.036 1.00 89.56 175 GLY A N 1
ATOM 1330 C CA . GLY A 1 175 ? 6.936 4.726 -18.871 1.00 89.56 175 GLY A CA 1
ATOM 1331 C C . GLY A 1 175 ? 8.317 4.726 -18.200 1.00 89.56 175 GLY A C 1
ATOM 1332 O O . GLY A 1 175 ? 9.317 4.448 -18.868 1.00 89.56 175 GLY A O 1
ATOM 1333 N N . HIS A 1 176 ? 8.394 4.983 -16.890 1.00 91.50 176 HIS A N 1
ATOM 1334 C CA . HIS A 1 176 ? 9.638 5.004 -16.111 1.00 91.50 176 HIS A CA 1
ATOM 1335 C C . HIS A 1 176 ? 10.361 3.648 -16.162 1.00 91.50 176 HIS A C 1
ATOM 1337 O O . HIS A 1 176 ? 11.555 3.581 -16.471 1.00 91.50 176 HIS A O 1
ATOM 1343 N N . ALA A 1 177 ? 9.620 2.555 -15.947 1.00 87.81 177 ALA A N 1
ATOM 1344 C CA . ALA A 1 177 ? 10.169 1.197 -15.961 1.00 87.81 177 ALA A CA 1
ATOM 1345 C C . ALA A 1 177 ? 10.758 0.813 -17.335 1.00 87.81 177 ALA A C 1
ATOM 1347 O O . ALA A 1 177 ? 11.852 0.249 -17.423 1.00 87.81 177 ALA A O 1
ATOM 1348 N N . GLY A 1 178 ? 10.070 1.168 -18.428 1.00 86.25 178 GLY A N 1
ATOM 1349 C CA . GLY A 1 178 ? 10.537 0.900 -19.794 1.00 86.25 178 GLY A CA 1
ATOM 1350 C C . GLY A 1 178 ? 11.771 1.727 -20.166 1.00 86.25 178 GLY A C 1
ATOM 1351 O O . GLY A 1 178 ? 12.729 1.214 -20.756 1.00 86.25 178 GLY A O 1
ATOM 1352 N N . TYR A 1 179 ? 11.799 3.000 -19.760 1.00 86.62 179 TYR A N 1
ATOM 1353 C CA . TYR A 1 179 ? 12.963 3.853 -19.972 1.00 86.62 179 TYR A CA 1
ATOM 1354 C C . TYR A 1 179 ? 14.204 3.297 -19.262 1.00 86.62 179 TYR A C 1
ATOM 1356 O O . TYR A 1 179 ? 15.273 3.221 -19.870 1.00 86.62 179 TYR A O 1
ATOM 1364 N N . LEU A 1 180 ? 14.098 2.873 -18.000 1.00 82.56 180 LEU A N 1
ATOM 1365 C CA . LEU A 1 180 ? 15.252 2.358 -17.251 1.00 82.56 180 LEU A CA 1
ATOM 1366 C C . LEU A 1 180 ? 15.807 1.056 -17.814 1.00 82.56 180 LEU A C 1
ATOM 1368 O O . LEU A 1 180 ? 17.030 0.894 -17.885 1.00 82.56 180 LEU A O 1
ATOM 1372 N N . ARG A 1 181 ? 14.931 0.173 -18.298 1.00 80.50 181 ARG A N 1
ATOM 1373 C CA . ARG A 1 181 ? 15.356 -1.030 -19.013 1.00 80.50 181 ARG A CA 1
ATOM 1374 C C . ARG A 1 181 ? 16.159 -0.671 -20.263 1.00 80.50 181 ARG A C 1
ATOM 1376 O O . ARG A 1 181 ? 17.279 -1.151 -20.413 1.00 80.50 181 ARG A O 1
ATOM 1383 N N . SER A 1 182 ? 15.623 0.206 -21.115 1.00 78.19 182 SER A N 1
ATOM 1384 C CA . SER A 1 182 ? 16.263 0.579 -22.389 1.00 78.19 182 SER A CA 1
ATOM 1385 C C . SER A 1 182 ? 17.560 1.378 -22.224 1.00 78.19 182 SER A C 1
ATOM 1387 O O . SER A 1 182 ? 18.486 1.222 -23.017 1.00 78.19 182 SER A O 1
ATOM 1389 N N . SER A 1 183 ? 17.648 2.223 -21.193 1.00 72.44 183 SER A N 1
ATOM 1390 C CA . SER A 1 183 ? 18.779 3.137 -21.006 1.00 72.44 183 SER A CA 1
ATOM 1391 C C . SER A 1 183 ? 19.883 2.580 -20.107 1.00 72.44 183 SER A C 1
ATOM 1393 O O . SER A 1 183 ? 21.042 2.966 -20.272 1.00 72.44 183 SER A O 1
ATOM 1395 N N . GLN A 1 184 ? 19.552 1.716 -19.139 1.00 62.16 184 GLN A N 1
ATOM 1396 C CA . GLN A 1 184 ? 20.488 1.316 -18.077 1.00 62.16 184 GLN A CA 1
ATOM 1397 C C . GLN A 1 184 ? 20.460 -0.174 -17.730 1.00 62.16 184 GLN A C 1
ATOM 1399 O O . GLN A 1 184 ? 21.308 -0.613 -16.956 1.00 62.16 184 GLN A O 1
ATOM 1404 N N . ASN A 1 185 ? 19.526 -0.954 -18.288 1.00 60.78 185 ASN A N 1
ATOM 1405 C CA . ASN A 1 185 ? 19.267 -2.336 -17.876 1.00 60.78 185 ASN A CA 1
ATOM 1406 C C . ASN A 1 185 ? 19.055 -2.465 -16.349 1.00 60.78 185 ASN A C 1
ATOM 1408 O O . ASN A 1 185 ? 19.503 -3.423 -15.720 1.00 60.78 185 ASN A O 1
ATOM 1412 N N . LEU A 1 186 ? 18.423 -1.451 -15.747 1.00 64.31 186 LEU A N 1
ATOM 1413 C CA . LEU A 1 186 ? 18.102 -1.378 -14.321 1.00 64.31 186 LEU A CA 1
ATOM 1414 C C . LEU A 1 186 ? 16.591 -1.488 -14.112 1.00 64.31 186 LEU A C 1
ATOM 1416 O O . LEU A 1 186 ? 15.814 -1.239 -15.032 1.00 64.31 186 LEU A O 1
ATOM 1420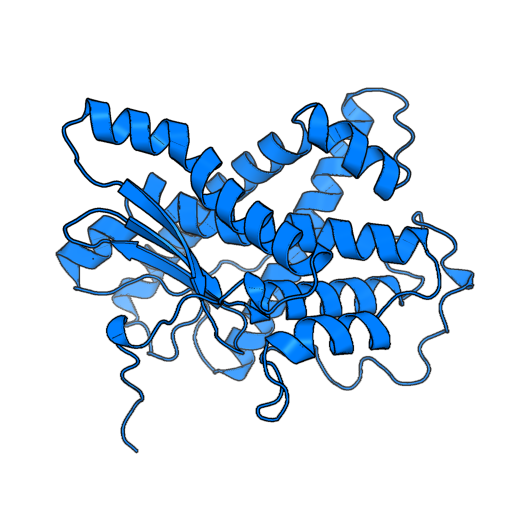 N N . ALA A 1 187 ? 16.199 -1.800 -12.880 1.00 60.59 187 ALA A N 1
ATOM 1421 C CA . ALA A 1 187 ? 14.824 -1.691 -12.414 1.00 60.59 187 ALA A CA 1
ATOM 1422 C C . ALA A 1 187 ? 14.687 -0.628 -11.326 1.00 60.59 187 ALA A C 1
ATOM 1424 O O . ALA A 1 187 ? 15.684 -0.249 -10.697 1.00 60.59 187 ALA A O 1
ATOM 1425 N N . LEU A 1 188 ? 13.449 -0.191 -11.104 1.00 66.94 188 LEU A N 1
ATOM 1426 C CA . LEU A 1 188 ? 13.083 0.661 -9.982 1.00 66.94 188 LEU A CA 1
ATOM 1427 C C . LEU A 1 188 ? 12.813 -0.235 -8.790 1.00 66.94 188 LEU A C 1
ATOM 1429 O O . LEU A 1 188 ? 11.902 -1.050 -8.828 1.00 66.94 188 LEU A O 1
ATOM 1433 N N . PHE A 1 189 ? 13.647 -0.104 -7.768 1.00 66.81 189 PHE A N 1
ATOM 1434 C CA . PHE A 1 189 ? 13.283 -0.525 -6.428 1.00 66.81 189 PHE A CA 1
ATOM 1435 C C . PHE A 1 189 ? 13.164 0.750 -5.613 1.00 66.81 189 P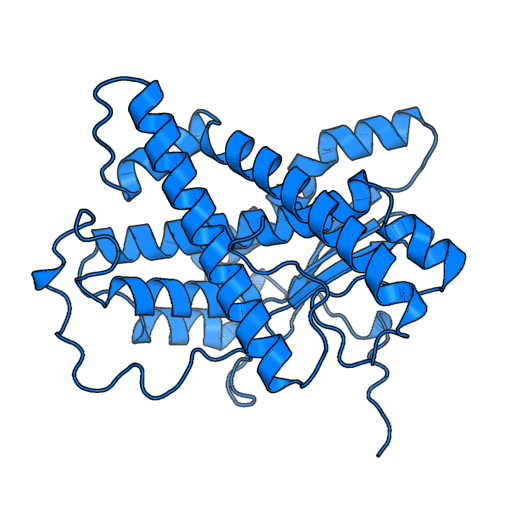HE A C 1
ATOM 1437 O O . PHE A 1 189 ? 14.111 1.548 -5.632 1.00 66.81 189 PHE A O 1
ATOM 1444 N N . GLU A 1 190 ? 12.083 0.874 -4.849 1.00 56.97 190 GLU A N 1
ATOM 1445 C CA . GLU A 1 190 ? 11.874 1.966 -3.888 1.00 56.97 190 GLU A CA 1
ATOM 1446 C C . GLU A 1 190 ? 13.123 2.169 -3.019 1.00 56.97 190 GLU A C 1
ATOM 1448 O O . GLU A 1 190 ? 13.570 3.274 -2.703 1.00 56.97 190 GLU A O 1
ATOM 1453 N N . LEU A 1 191 ? 13.749 1.049 -2.644 1.00 56.59 191 LEU A N 1
ATOM 1454 C CA . LEU A 1 191 ? 14.880 1.018 -1.734 1.00 56.59 191 LEU A CA 1
ATOM 1455 C C . LEU A 1 191 ? 16.029 0.206 -2.335 1.00 56.59 191 LEU A C 1
ATOM 1457 O O . LEU A 1 191 ? 16.195 -0.985 -2.064 1.00 56.59 191 LEU A O 1
ATOM 1461 N N . THR A 1 192 ? 16.876 0.863 -3.130 1.00 57.78 192 THR A N 1
ATOM 1462 C CA . THR A 1 192 ? 18.152 0.279 -3.572 1.00 57.78 192 THR A CA 1
ATOM 1463 C C . THR A 1 192 ? 19.264 0.545 -2.550 1.00 57.78 192 THR A C 1
ATOM 1465 O O . THR A 1 192 ? 19.488 1.672 -2.114 1.00 57.78 192 THR A O 1
ATOM 1468 N N . ARG A 1 193 ? 20.049 -0.486 -2.196 1.00 53.75 193 ARG A N 1
ATOM 1469 C CA . ARG A 1 193 ? 21.299 -0.311 -1.418 1.00 53.75 193 ARG A CA 1
ATOM 1470 C C . ARG A 1 193 ? 22.423 0.341 -2.237 1.00 53.75 193 ARG A C 1
ATOM 1472 O O . ARG A 1 193 ? 23.468 0.688 -1.690 1.00 53.75 193 ARG A O 1
ATOM 1479 N N . ARG A 1 194 ? 22.243 0.475 -3.556 1.00 58.19 194 ARG A N 1
ATOM 1480 C CA . ARG A 1 194 ? 23.261 1.020 -4.455 1.00 58.19 194 ARG A CA 1
ATOM 1481 C C . ARG A 1 194 ? 23.216 2.547 -4.442 1.00 58.19 194 ARG A C 1
ATOM 1483 O O . ARG A 1 194 ? 22.148 3.122 -4.629 1.00 58.19 194 ARG A O 1
ATOM 1490 N N . PRO A 1 195 ? 24.362 3.231 -4.294 1.00 50.97 195 PRO A N 1
ATOM 1491 C CA . PRO A 1 195 ? 24.398 4.680 -4.385 1.00 50.97 195 PRO A CA 1
ATOM 1492 C C . PRO A 1 195 ? 23.990 5.124 -5.796 1.00 50.97 195 PRO A C 1
ATOM 1494 O O . PRO A 1 195 ? 24.732 4.951 -6.766 1.00 50.97 195 PRO A O 1
ATOM 1497 N N . ILE A 1 196 ? 22.808 5.729 -5.907 1.00 58.06 196 ILE A N 1
ATOM 1498 C CA . ILE A 1 196 ? 22.343 6.375 -7.134 1.00 58.06 196 ILE A CA 1
ATOM 1499 C C . IL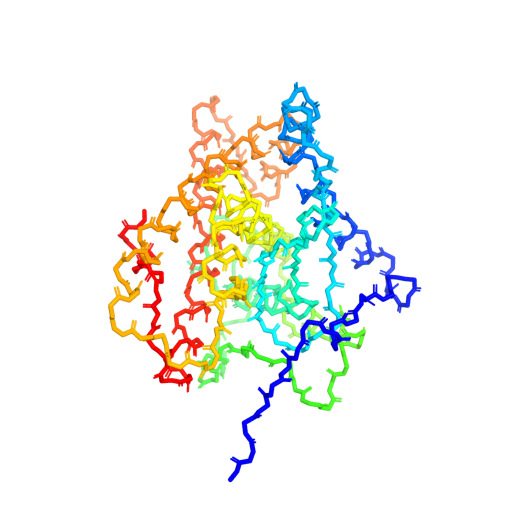E A 1 196 ? 23.345 7.480 -7.491 1.00 58.06 196 ILE A C 1
ATOM 1501 O O . ILE A 1 196 ? 23.618 8.388 -6.698 1.00 58.06 196 ILE A O 1
ATOM 1505 N N . ARG A 1 197 ? 23.920 7.426 -8.700 1.00 56.94 197 ARG A N 1
ATOM 1506 C CA . ARG A 1 197 ? 24.821 8.482 -9.190 1.00 56.94 197 ARG A CA 1
ATOM 1507 C C . ARG A 1 197 ? 24.109 9.836 -9.104 1.00 56.94 197 ARG A C 1
ATOM 1509 O O . ARG A 1 197 ? 23.005 9.980 -9.621 1.00 56.94 197 ARG A O 1
ATOM 1516 N N . ARG A 1 198 ? 24.766 10.854 -8.528 1.00 55.09 198 ARG A N 1
ATOM 1517 C CA . ARG A 1 198 ? 24.185 12.197 -8.290 1.00 55.09 198 ARG A CA 1
ATOM 1518 C C . ARG A 1 198 ? 23.455 12.796 -9.502 1.00 55.09 198 ARG A C 1
ATOM 1520 O O . ARG A 1 198 ? 22.424 13.434 -9.308 1.00 55.09 198 ARG A O 1
ATOM 1527 N N . SER A 1 199 ? 23.941 12.571 -10.725 1.00 52.12 199 SER A N 1
ATOM 1528 C CA . SER A 1 199 ? 23.315 13.061 -11.965 1.00 52.12 199 SER A CA 1
ATOM 1529 C C . SER A 1 199 ? 21.917 12.484 -12.234 1.00 52.12 199 SER A C 1
ATOM 1531 O O . SER A 1 199 ? 21.095 13.170 -12.826 1.00 52.12 199 SER A O 1
ATOM 1533 N N . HIS A 1 200 ? 21.618 11.274 -11.756 1.00 65.88 200 HIS A N 1
ATOM 1534 C CA . HIS A 1 200 ? 20.308 10.627 -11.908 1.00 65.88 200 HIS A CA 1
ATOM 1535 C C . HIS A 1 200 ? 19.327 11.017 -10.799 1.00 65.88 200 HIS A C 1
ATOM 1537 O O . HIS A 1 200 ? 18.120 10.899 -10.971 1.00 65.88 200 HIS A O 1
ATOM 1543 N N . SER A 1 201 ? 19.824 11.562 -9.685 1.00 73.81 201 SER A N 1
ATOM 1544 C CA . SER A 1 201 ? 19.000 11.842 -8.502 1.00 73.81 201 SER A CA 1
ATOM 1545 C C . SER A 1 201 ? 17.929 12.922 -8.696 1.00 73.81 201 SER A C 1
ATOM 1547 O O . SER A 1 201 ? 17.017 12.999 -7.882 1.00 73.81 201 SER A O 1
ATOM 1549 N N . ARG A 1 202 ? 18.035 13.789 -9.716 1.00 82.50 202 ARG A N 1
ATOM 1550 C CA . ARG A 1 202 ? 16.989 14.784 -10.024 1.00 82.50 202 ARG A CA 1
ATOM 1551 C C . ARG A 1 202 ? 15.884 14.204 -10.895 1.00 82.50 202 ARG A C 1
ATOM 1553 O O . ARG A 1 202 ? 14.726 14.458 -10.610 1.00 82.50 202 ARG A O 1
ATOM 1560 N N . LEU A 1 203 ? 16.249 13.449 -11.930 1.00 84.56 203 LEU A N 1
ATOM 1561 C CA . LEU A 1 203 ? 15.277 12.805 -12.811 1.00 84.56 203 LEU A CA 1
ATOM 1562 C C . LEU A 1 203 ? 14.449 11.780 -12.034 1.00 84.56 203 LEU A C 1
ATOM 1564 O O . LEU A 1 203 ? 13.231 11.838 -12.093 1.00 84.56 203 LEU A O 1
ATOM 1568 N N . LEU A 1 204 ? 15.107 10.938 -11.229 1.00 83.56 204 LEU A N 1
ATOM 1569 C CA . LEU A 1 204 ? 14.416 9.962 -10.383 1.00 83.56 204 LEU A CA 1
ATOM 1570 C C . LEU A 1 204 ? 13.449 10.644 -9.410 1.00 83.56 204 LEU A C 1
ATOM 1572 O O . LEU A 1 204 ? 12.297 10.267 -9.370 1.00 83.56 204 LEU A O 1
ATOM 1576 N N . ARG A 1 205 ? 13.844 11.739 -8.742 1.00 85.75 205 ARG A N 1
ATOM 1577 C CA . ARG A 1 205 ? 12.922 12.535 -7.903 1.00 85.75 205 ARG A CA 1
ATOM 1578 C C . ARG A 1 205 ? 11.666 13.013 -8.637 1.00 85.75 205 ARG A C 1
ATOM 1580 O O . ARG A 1 205 ? 10.607 13.090 -8.029 1.00 85.75 205 ARG A O 1
ATOM 1587 N N . VAL A 1 206 ? 11.801 13.418 -9.902 1.00 89.69 206 VAL A N 1
ATOM 1588 C CA . VAL A 1 206 ? 10.653 13.853 -10.713 1.00 89.69 206 VAL A CA 1
ATOM 1589 C C . VAL A 1 206 ? 9.755 12.663 -11.025 1.00 89.69 206 VAL A C 1
ATOM 1591 O O . VAL A 1 206 ? 8.541 12.799 -10.932 1.00 89.69 206 VAL A O 1
ATOM 1594 N N . TRP A 1 207 ? 10.345 11.511 -11.344 1.00 91.44 207 TRP A N 1
ATOM 1595 C CA . TRP A 1 207 ? 9.603 10.279 -11.588 1.00 91.44 207 TRP A CA 1
ATOM 1596 C C . TRP A 1 207 ? 8.888 9.761 -10.346 1.00 91.44 207 TRP A C 1
ATOM 1598 O O . TRP A 1 207 ? 7.719 9.419 -10.462 1.00 91.44 207 TRP A O 1
ATOM 1608 N N . GLU A 1 208 ? 9.540 9.771 -9.180 1.00 89.38 208 GLU A N 1
ATOM 1609 C CA . GLU A 1 208 ? 8.903 9.412 -7.906 1.00 89.38 208 GLU A CA 1
ATOM 1610 C C . GLU A 1 208 ? 7.721 10.338 -7.615 1.00 89.38 208 GLU A C 1
ATOM 1612 O O . GLU A 1 208 ? 6.619 9.880 -7.350 1.00 89.38 208 GLU A O 1
ATOM 1617 N N . TYR A 1 209 ? 7.908 11.655 -7.760 1.00 91.44 209 TYR A N 1
ATOM 1618 C CA . TYR A 1 209 ? 6.828 12.622 -7.554 1.00 91.44 209 TYR A CA 1
ATOM 1619 C C . TYR A 1 209 ? 5.657 12.428 -8.532 1.00 91.44 209 TYR A C 1
ATOM 1621 O O . TYR A 1 209 ? 4.493 12.595 -8.168 1.00 91.44 209 TYR A O 1
ATOM 1629 N N . GLU A 1 210 ? 5.945 12.104 -9.794 1.00 94.25 210 GLU A N 1
ATOM 1630 C CA . GLU A 1 210 ? 4.913 11.786 -10.780 1.00 94.25 210 GLU A CA 1
ATOM 1631 C C . GLU A 1 210 ? 4.181 10.483 -10.431 1.00 94.25 210 GLU A C 1
ATOM 1633 O O . GLU A 1 210 ? 2.949 10.459 -10.478 1.00 94.25 210 GLU A O 1
ATOM 1638 N N . ALA A 1 211 ? 4.910 9.441 -10.017 1.00 92.75 211 ALA A N 1
ATOM 1639 C CA . ALA A 1 211 ? 4.339 8.174 -9.576 1.00 92.75 211 ALA A CA 1
ATOM 1640 C C . ALA A 1 211 ? 3.449 8.353 -8.335 1.00 92.75 211 ALA A C 1
ATOM 1642 O O . ALA A 1 211 ? 2.298 7.920 -8.352 1.00 92.75 211 ALA A O 1
ATOM 1643 N N . ASP A 1 212 ? 3.916 9.093 -7.326 1.00 94.06 212 ASP A N 1
ATOM 1644 C CA . ASP A 1 212 ? 3.165 9.429 -6.111 1.00 94.06 212 ASP A CA 1
ATOM 1645 C C . ASP A 1 212 ? 1.840 10.134 -6.430 1.00 94.06 212 ASP A C 1
ATOM 1647 O O . ASP A 1 212 ? 0.792 9.803 -5.871 1.00 94.06 212 ASP A O 1
ATOM 1651 N N . LYS A 1 213 ? 1.855 11.088 -7.369 1.00 94.12 213 LYS A N 1
ATOM 1652 C CA . LYS A 1 213 ? 0.642 11.805 -7.788 1.00 94.12 213 LYS A CA 1
ATOM 1653 C C . LYS A 1 213 ? -0.368 10.901 -8.479 1.00 94.12 213 LYS A C 1
ATOM 1655 O O . LYS A 1 213 ? -1.563 11.012 -8.206 1.00 94.12 213 LYS A O 1
ATOM 1660 N N . ILE A 1 214 ? 0.085 10.052 -9.400 1.00 94.00 214 ILE A N 1
ATOM 1661 C CA . ILE A 1 214 ? -0.798 9.117 -10.107 1.00 94.00 214 ILE A CA 1
ATOM 1662 C C . ILE A 1 214 ? -1.371 8.109 -9.100 1.00 94.00 214 ILE A C 1
ATOM 1664 O O . ILE A 1 214 ? -2.589 7.919 -9.062 1.00 94.00 214 ILE A O 1
ATOM 1668 N N . ALA A 1 215 ? -0.534 7.565 -8.213 1.00 94.25 215 ALA A N 1
ATOM 1669 C CA . ALA A 1 215 ? -0.943 6.650 -7.152 1.00 94.25 215 ALA A CA 1
ATOM 1670 C C . ALA A 1 215 ? -1.975 7.272 -6.202 1.00 94.25 215 ALA A C 1
ATOM 1672 O O . ALA A 1 215 ? -2.967 6.626 -5.870 1.00 94.25 215 ALA A O 1
ATOM 1673 N N . ALA A 1 216 ? -1.805 8.541 -5.820 1.00 94.62 216 ALA A N 1
ATOM 1674 C CA . ALA A 1 216 ? -2.768 9.260 -4.988 1.00 94.62 216 ALA A CA 1
ATOM 1675 C C . ALA A 1 216 ? -4.140 9.408 -5.673 1.00 94.62 216 ALA A C 1
ATOM 1677 O O . ALA A 1 216 ? -5.176 9.201 -5.039 1.00 94.62 216 ALA A O 1
ATOM 1678 N N . VAL A 1 217 ? -4.170 9.713 -6.976 1.00 94.06 217 VAL A N 1
ATOM 1679 C CA . VAL A 1 217 ? -5.422 9.792 -7.756 1.00 94.06 217 VAL A CA 1
ATOM 1680 C C . VAL A 1 217 ? -6.094 8.422 -7.868 1.00 94.06 217 VAL A C 1
ATOM 1682 O O . VAL A 1 217 ? -7.319 8.316 -7.752 1.00 94.06 217 VAL A O 1
ATOM 1685 N N . MET A 1 218 ? -5.309 7.363 -8.069 1.00 94.06 218 MET A N 1
ATOM 1686 C CA . MET A 1 218 ? -5.814 5.991 -8.115 1.00 94.06 218 MET A CA 1
ATOM 1687 C C . MET A 1 218 ? -6.369 5.548 -6.760 1.00 94.06 218 MET A C 1
ATOM 1689 O O . MET A 1 218 ? -7.454 4.974 -6.716 1.00 94.06 218 MET A O 1
ATOM 1693 N N . LEU A 1 219 ? -5.689 5.883 -5.660 1.00 94.81 219 LEU A N 1
ATOM 1694 C CA . LEU A 1 219 ? -6.164 5.612 -4.305 1.00 94.81 219 LEU A CA 1
ATOM 1695 C C . LEU A 1 219 ? -7.473 6.347 -4.006 1.00 94.81 219 LEU A C 1
ATOM 1697 O O . LEU A 1 219 ? -8.394 5.749 -3.459 1.00 94.81 219 LEU A O 1
ATOM 1701 N N . LEU A 1 220 ? -7.591 7.619 -4.399 1.00 94.06 220 LEU A N 1
ATOM 1702 C CA . LEU A 1 220 ? -8.844 8.359 -4.247 1.00 94.06 220 LEU A CA 1
ATOM 1703 C C . LEU A 1 220 ? -9.974 7.699 -5.045 1.00 94.06 220 LEU A C 1
ATOM 1705 O O . LEU A 1 220 ? -11.066 7.520 -4.517 1.00 94.06 220 LEU A O 1
ATOM 1709 N N . SER A 1 221 ? -9.700 7.295 -6.288 1.00 93.25 221 SER A N 1
ATOM 1710 C CA . SER A 1 221 ? -10.671 6.590 -7.137 1.00 93.25 221 SER A CA 1
ATOM 1711 C C . SER A 1 221 ? -11.094 5.250 -6.526 1.00 93.25 221 SER A C 1
ATOM 1713 O O . SER A 1 221 ? -12.268 4.899 -6.576 1.00 93.25 221 SER A O 1
ATOM 1715 N N . PHE A 1 222 ? -10.150 4.528 -5.915 1.00 92.94 222 PHE A N 1
ATOM 1716 C CA . PHE A 1 222 ? -10.406 3.296 -5.175 1.00 92.94 222 PHE A CA 1
ATOM 1717 C C . PHE A 1 222 ? -11.305 3.544 -3.957 1.00 92.94 222 PHE A C 1
ATOM 1719 O O . PHE A 1 222 ? -12.288 2.832 -3.783 1.00 92.94 222 PHE A O 1
ATOM 1726 N N . LEU A 1 223 ? -11.020 4.577 -3.161 1.00 93.56 223 LEU A N 1
ATOM 1727 C CA . LEU A 1 223 ? -11.781 4.933 -1.959 1.00 93.56 223 LEU A CA 1
ATOM 1728 C C . LEU A 1 223 ? -13.229 5.347 -2.248 1.00 93.56 223 LEU A C 1
ATOM 1730 O O . LEU A 1 223 ? -14.115 5.047 -1.455 1.00 93.56 223 LEU A O 1
ATOM 1734 N N . VAL A 1 224 ? -13.470 6.055 -3.355 1.00 92.69 224 VAL A N 1
ATOM 1735 C CA . VAL A 1 224 ? -14.812 6.548 -3.724 1.00 92.69 224 VAL A CA 1
ATOM 1736 C C . VAL A 1 224 ? -15.592 5.580 -4.617 1.00 92.69 224 VAL A C 1
ATOM 1738 O O . VAL A 1 224 ? -16.711 5.894 -5.022 1.00 92.69 224 VAL A O 1
ATOM 1741 N N . ALA A 1 225 ? -15.021 4.420 -4.953 1.00 92.44 225 ALA A N 1
ATOM 1742 C CA . ALA A 1 225 ? -15.767 3.357 -5.615 1.00 92.44 225 ALA A CA 1
ATOM 1743 C C . ALA A 1 225 ? -16.873 2.855 -4.664 1.00 92.44 225 ALA A C 1
ATOM 1745 O O . ALA A 1 225 ? -16.564 2.621 -3.494 1.00 92.44 225 ALA A O 1
ATOM 1746 N N . PRO A 1 226 ? -18.130 2.681 -5.118 1.00 91.62 226 PRO A N 1
ATOM 1747 C CA . PRO A 1 226 ? -19.261 2.381 -4.234 1.00 91.62 226 PRO A CA 1
ATOM 1748 C C . PRO A 1 226 ? -19.020 1.209 -3.272 1.00 91.62 226 PRO A C 1
ATOM 1750 O O . PRO A 1 226 ? -19.318 1.309 -2.088 1.00 91.62 226 PRO A O 1
ATOM 1753 N N . GLU A 1 227 ? -18.418 0.123 -3.760 1.00 90.12 227 GLU A N 1
ATOM 1754 C CA . GLU A 1 227 ? -18.113 -1.075 -2.973 1.00 90.12 227 GLU A CA 1
ATOM 1755 C C . GLU A 1 227 ? -17.102 -0.841 -1.838 1.00 90.12 227 GLU A C 1
ATOM 1757 O O . GLU A 1 227 ? -17.170 -1.504 -0.804 1.00 90.12 227 GLU A O 1
ATOM 1762 N N . ASN A 1 228 ? -16.183 0.108 -2.013 1.00 92.19 228 ASN A N 1
ATOM 1763 C CA . ASN A 1 228 ? -15.141 0.430 -1.041 1.00 92.19 228 ASN A CA 1
ATOM 1764 C C . ASN A 1 228 ? -15.574 1.572 -0.124 1.00 92.19 228 ASN A C 1
ATOM 1766 O O . ASN A 1 228 ? -15.241 1.579 1.058 1.00 92.19 228 ASN A O 1
ATOM 1770 N N . GLN A 1 229 ? -16.328 2.530 -0.665 1.00 92.69 229 GLN A N 1
ATOM 1771 C CA . GLN A 1 229 ? -16.823 3.690 0.059 1.00 92.69 229 GLN A CA 1
ATOM 1772 C C . GLN A 1 229 ? -17.621 3.259 1.290 1.00 92.69 229 GLN A C 1
ATOM 1774 O O . GLN A 1 229 ? -17.339 3.744 2.383 1.00 92.69 229 GLN A O 1
ATOM 1779 N N . ASP A 1 230 ? -18.562 2.325 1.123 1.00 90.75 230 ASP A N 1
ATOM 1780 C CA . ASP A 1 230 ? -19.381 1.812 2.225 1.00 90.75 230 ASP A CA 1
ATOM 1781 C C . ASP A 1 230 ? -18.525 1.067 3.259 1.00 90.75 230 ASP A C 1
ATOM 1783 O O . ASP A 1 230 ? -18.674 1.283 4.461 1.00 90.75 230 ASP A O 1
ATOM 1787 N N . HIS A 1 231 ? -17.581 0.239 2.797 1.00 92.25 231 HIS A N 1
ATOM 1788 C CA . HIS A 1 231 ? -16.680 -0.512 3.670 1.00 92.25 231 HIS A CA 1
ATOM 1789 C C . HIS A 1 231 ? -15.815 0.408 4.544 1.00 92.25 231 HIS A C 1
ATOM 1791 O O . HIS A 1 231 ? -15.790 0.265 5.766 1.00 92.25 231 HIS A O 1
ATOM 1797 N N . PHE A 1 232 ? -15.121 1.375 3.940 1.00 92.88 232 PHE A N 1
ATOM 1798 C CA . PHE A 1 232 ? -14.250 2.283 4.684 1.00 92.88 232 PHE A CA 1
ATOM 1799 C C . PHE A 1 232 ? -15.045 3.285 5.529 1.00 92.88 232 PHE A C 1
ATOM 1801 O O . PHE A 1 232 ? -14.584 3.666 6.605 1.00 92.88 232 PHE A O 1
ATOM 1808 N N . ALA A 1 233 ? -16.240 3.696 5.091 1.00 91.00 233 ALA A N 1
ATOM 1809 C CA . ALA A 1 233 ? -17.117 4.538 5.900 1.00 91.00 233 ALA A CA 1
ATOM 1810 C C . ALA A 1 233 ? -17.515 3.851 7.211 1.00 91.00 233 ALA A C 1
ATOM 1812 O O . ALA A 1 233 ? -17.459 4.485 8.264 1.00 91.00 233 ALA A O 1
ATOM 1813 N N . ASP A 1 234 ? -17.871 2.566 7.141 1.00 91.12 234 ASP A N 1
ATOM 1814 C CA . ASP A 1 234 ? -18.223 1.750 8.304 1.00 91.12 234 ASP A CA 1
ATOM 1815 C C . ASP A 1 234 ? -17.031 1.597 9.260 1.00 91.12 234 ASP A C 1
ATOM 1817 O O . ASP A 1 234 ? -17.128 1.946 10.434 1.00 91.12 234 ASP A O 1
ATOM 1821 N N . VAL A 1 235 ? -15.864 1.192 8.743 1.00 90.00 235 VAL A N 1
ATOM 1822 C CA . VAL A 1 235 ? -14.663 0.942 9.562 1.00 90.00 235 VAL A CA 1
ATOM 1823 C C . VAL A 1 235 ? -14.170 2.188 10.307 1.00 90.00 235 VAL A C 1
ATOM 1825 O O . VAL A 1 235 ? -13.703 2.091 11.441 1.00 90.00 235 VAL A O 1
ATOM 1828 N N . PHE A 1 236 ? -14.248 3.364 9.684 1.00 87.69 236 PHE A N 1
ATOM 1829 C CA . PHE A 1 236 ? -13.831 4.619 10.315 1.00 87.69 236 PHE A CA 1
ATOM 1830 C C . PHE A 1 236 ? -14.973 5.330 11.059 1.00 87.69 236 PHE A C 1
ATOM 1832 O O . PHE A 1 236 ? -14.802 6.479 11.475 1.00 87.69 236 PHE A O 1
ATOM 1839 N N . SER A 1 237 ? -16.125 4.670 11.234 1.00 86.25 237 SER A N 1
ATOM 1840 C CA . SER A 1 237 ? -17.311 5.210 11.912 1.00 86.25 237 SER A CA 1
ATOM 1841 C C . SER A 1 237 ? -17.742 6.573 11.348 1.00 86.25 237 SER A C 1
ATOM 1843 O O . SER A 1 237 ? -18.140 7.494 12.072 1.00 86.25 237 SER A O 1
ATOM 1845 N N . ILE A 1 238 ? -17.647 6.725 10.024 1.00 84.62 238 ILE A N 1
ATOM 1846 C CA . ILE A 1 238 ? -17.905 7.978 9.315 1.00 84.62 238 ILE A CA 1
ATOM 1847 C C . ILE A 1 238 ? -19.413 8.156 9.149 1.00 84.62 238 ILE A C 1
ATOM 1849 O O . ILE A 1 238 ? -20.025 7.719 8.176 1.00 84.62 238 ILE A O 1
ATOM 1853 N N . SER A 1 239 ? -20.032 8.878 10.081 1.00 78.38 239 SER A N 1
ATOM 1854 C CA . SER A 1 239 ? -21.411 9.343 9.914 1.00 78.38 239 SER A CA 1
ATOM 1855 C C . SER A 1 239 ? -21.450 10.528 8.944 1.00 78.38 239 SER A C 1
ATOM 1857 O O . SER A 1 239 ? -21.318 11.690 9.341 1.00 78.38 239 SER A O 1
ATOM 1859 N N . ALA A 1 240 ? -21.662 10.251 7.662 1.00 71.56 240 ALA A N 1
ATOM 1860 C CA . ALA A 1 240 ? -21.806 11.280 6.642 1.00 71.56 240 ALA A CA 1
ATOM 1861 C C . ALA A 1 240 ? -23.090 12.105 6.857 1.00 71.56 240 ALA A C 1
ATOM 1863 O O . ALA A 1 240 ? -24.201 11.588 6.766 1.00 71.56 240 ALA A O 1
ATOM 1864 N N . LYS A 1 241 ? -22.946 13.409 7.124 1.00 73.81 241 LYS A N 1
ATOM 1865 C CA . LYS A 1 241 ? -24.072 14.363 7.053 1.00 73.81 241 LYS A CA 1
ATOM 1866 C C . LYS A 1 241 ? -24.475 14.640 5.601 1.00 73.81 241 LYS A C 1
ATOM 1868 O O . LYS A 1 241 ? -25.640 14.915 5.331 1.00 73.81 241 LYS A O 1
ATOM 1873 N N . ASP A 1 242 ? -23.498 14.548 4.700 1.00 83.81 242 ASP A N 1
ATOM 1874 C CA . ASP A 1 242 ? -23.598 14.682 3.250 1.00 83.81 242 ASP A CA 1
ATOM 1875 C C . ASP A 1 242 ? -22.406 13.971 2.569 1.00 83.81 242 ASP A C 1
ATOM 1877 O O . ASP A 1 242 ? -21.474 13.500 3.232 1.00 83.81 242 ASP A O 1
ATOM 1881 N N . SER A 1 243 ? -22.441 13.877 1.236 1.00 86.88 243 SER A N 1
ATOM 1882 C CA . SER A 1 243 ? -21.416 13.196 0.437 1.00 86.88 243 SER A CA 1
ATOM 1883 C C . SER A 1 243 ? -20.051 13.887 0.463 1.00 86.88 243 SER A C 1
ATOM 1885 O O . SER A 1 243 ? -19.031 13.211 0.351 1.00 86.88 243 SER A O 1
ATOM 1887 N N . GLU A 1 244 ? -20.005 15.214 0.607 1.00 88.56 244 GLU A N 1
ATOM 1888 C CA . GLU A 1 244 ? -18.740 15.960 0.630 1.00 88.56 244 GLU A CA 1
ATOM 1889 C C . GLU A 1 244 ? -17.950 15.637 1.897 1.00 88.56 244 GLU A C 1
ATOM 1891 O O . GLU A 1 244 ? -16.746 15.376 1.842 1.00 88.56 244 GLU A O 1
ATOM 1896 N N . HIS A 1 245 ? -18.642 15.579 3.037 1.00 87.62 245 HIS A N 1
ATOM 1897 C CA . HIS A 1 245 ? -18.032 15.221 4.306 1.00 87.62 245 HIS A CA 1
ATOM 1898 C C . HIS A 1 245 ? -17.462 13.800 4.293 1.00 87.62 245 HIS A C 1
ATOM 1900 O O . HIS A 1 245 ? -16.359 13.575 4.793 1.00 87.62 245 HIS A O 1
ATOM 1906 N N . LEU A 1 246 ? -18.185 12.857 3.684 1.00 89.19 246 LEU A N 1
ATOM 1907 C CA . LEU A 1 246 ? -17.733 11.476 3.536 1.00 89.19 246 LEU A CA 1
ATOM 1908 C C . LEU A 1 246 ? -16.442 11.389 2.718 1.00 89.19 246 LEU A C 1
ATOM 1910 O O . LEU A 1 246 ? -15.456 10.815 3.177 1.00 89.19 246 LEU A O 1
ATOM 1914 N N . VAL A 1 247 ? -16.420 12.015 1.538 1.00 90.75 247 VAL A N 1
ATOM 1915 C CA . VAL A 1 247 ? -15.236 12.023 0.667 1.00 90.75 247 VAL A CA 1
ATOM 1916 C C . VAL A 1 247 ? -14.041 12.660 1.374 1.00 90.75 247 VAL A C 1
ATOM 1918 O O . VAL A 1 247 ? -12.933 12.131 1.284 1.00 90.75 247 VAL A O 1
ATOM 1921 N N . ALA A 1 248 ? -14.244 13.749 2.119 1.00 91.00 248 ALA A N 1
ATOM 1922 C CA . ALA A 1 248 ? -13.170 14.399 2.867 1.00 91.00 248 ALA A CA 1
ATOM 1923 C C . ALA A 1 248 ? -12.556 13.478 3.936 1.00 91.00 248 ALA A C 1
ATOM 1925 O O . ALA A 1 248 ? -11.332 13.409 4.052 1.00 91.00 248 ALA A O 1
ATOM 1926 N N . GLN A 1 249 ? -13.381 12.744 4.690 1.00 90.25 249 GLN A N 1
ATOM 1927 C CA . GLN A 1 249 ? -12.887 11.822 5.716 1.00 90.25 249 GLN A CA 1
ATOM 1928 C C . GLN A 1 249 ? -12.180 10.597 5.117 1.00 90.25 249 GLN A C 1
ATOM 1930 O O . GLN A 1 249 ? -11.097 10.236 5.577 1.00 90.25 249 GLN A O 1
ATOM 1935 N N . LEU A 1 250 ? -12.724 10.013 4.045 1.00 92.62 250 LEU A N 1
ATOM 1936 C CA . LEU A 1 250 ? -12.062 8.923 3.317 1.00 92.62 250 LEU A CA 1
ATOM 1937 C C . LEU A 1 250 ? -10.721 9.374 2.726 1.00 92.62 250 LEU A C 1
ATOM 1939 O O . LEU A 1 250 ? -9.715 8.677 2.847 1.00 92.62 250 LEU A O 1
ATOM 1943 N N . THR A 1 251 ? -10.677 10.581 2.160 1.00 93.69 251 THR A N 1
ATOM 1944 C CA . THR A 1 251 ? -9.435 11.186 1.661 1.00 93.69 251 THR A CA 1
ATOM 1945 C C . THR A 1 251 ? -8.416 11.351 2.790 1.00 93.69 251 THR A C 1
ATOM 1947 O O . THR A 1 251 ? -7.246 11.025 2.608 1.00 93.69 251 THR A O 1
ATOM 1950 N N . ALA A 1 252 ? -8.843 11.801 3.974 1.00 93.19 252 ALA A N 1
ATOM 1951 C CA . ALA A 1 252 ? -7.960 11.920 5.131 1.00 93.19 252 ALA A CA 1
ATOM 1952 C C . ALA A 1 252 ? -7.398 10.558 5.582 1.00 93.19 252 ALA A C 1
ATOM 1954 O O . ALA A 1 252 ? -6.214 10.474 5.917 1.00 93.19 252 ALA A O 1
ATOM 1955 N N . ALA A 1 253 ? -8.198 9.487 5.541 1.00 93.38 253 ALA A N 1
ATOM 1956 C CA . ALA A 1 253 ? -7.726 8.129 5.813 1.00 93.38 253 ALA A CA 1
ATOM 1957 C C . ALA A 1 253 ? -6.688 7.666 4.773 1.00 93.38 253 ALA A C 1
ATOM 1959 O O . ALA A 1 253 ? -5.619 7.183 5.149 1.00 93.38 253 ALA A O 1
ATOM 1960 N N . GLY A 1 254 ? -6.945 7.898 3.480 1.00 95.25 254 GLY A N 1
ATOM 1961 C CA . GLY A 1 254 ? -5.997 7.595 2.403 1.00 95.25 254 GLY A CA 1
ATOM 1962 C C . GLY A 1 254 ? -4.667 8.343 2.542 1.00 95.25 254 GLY A C 1
ATOM 1963 O O . GLY A 1 254 ? -3.602 7.730 2.472 1.00 95.25 254 GLY A O 1
ATOM 1964 N N . ILE A 1 255 ? -4.715 9.651 2.824 1.00 94.88 255 ILE A N 1
ATOM 1965 C CA . ILE A 1 255 ? -3.520 10.470 3.092 1.00 94.88 255 ILE A CA 1
ATOM 1966 C C . ILE A 1 255 ? -2.759 9.930 4.304 1.00 94.88 255 ILE A C 1
ATOM 1968 O O . ILE A 1 255 ? -1.535 9.828 4.264 1.00 94.88 255 ILE A O 1
ATOM 1972 N N . SER A 1 256 ? -3.467 9.556 5.371 1.00 94.75 256 SER A N 1
ATOM 1973 C CA . SER A 1 256 ? -2.842 9.009 6.579 1.00 94.75 256 SER A CA 1
ATOM 1974 C C . SER A 1 256 ? -2.112 7.697 6.292 1.00 94.75 256 SER A C 1
ATOM 1976 O O . SER A 1 256 ? -0.986 7.513 6.749 1.00 94.75 256 SER A O 1
ATOM 1978 N N . ALA A 1 257 ? -2.712 6.810 5.496 1.00 95.56 257 ALA A N 1
ATOM 1979 C CA . ALA A 1 257 ? -2.102 5.550 5.089 1.00 95.56 257 ALA A CA 1
ATOM 1980 C C . ALA A 1 257 ? -0.833 5.763 4.239 1.00 95.56 257 ALA A C 1
ATOM 1982 O O . ALA A 1 257 ? 0.215 5.186 4.537 1.00 95.56 257 ALA A O 1
ATOM 1983 N N . ALA A 1 258 ? -0.891 6.653 3.242 1.00 94.88 258 ALA A N 1
ATOM 1984 C CA . ALA A 1 258 ? 0.276 7.021 2.436 1.00 94.88 258 ALA A CA 1
ATOM 1985 C C . ALA A 1 258 ? 1.383 7.659 3.297 1.00 94.88 258 ALA A C 1
ATOM 1987 O O . ALA A 1 258 ? 2.559 7.315 3.177 1.00 94.88 258 ALA A O 1
ATOM 1988 N N . TYR A 1 259 ? 1.011 8.540 4.229 1.00 93.19 259 TYR A N 1
ATOM 1989 C CA . TYR A 1 259 ? 1.948 9.171 5.155 1.00 93.19 259 TYR A CA 1
ATOM 1990 C C . TYR A 1 259 ? 2.673 8.146 6.040 1.00 93.19 259 TYR A C 1
ATOM 1992 O O . TYR A 1 259 ? 3.891 8.236 6.202 1.00 93.19 259 TYR A O 1
ATOM 2000 N N . ILE A 1 260 ? 1.960 7.143 6.567 1.00 92.88 260 ILE A N 1
ATOM 2001 C CA . ILE A 1 260 ? 2.557 6.039 7.337 1.00 92.88 260 ILE A CA 1
ATOM 2002 C C . ILE A 1 260 ? 3.598 5.297 6.494 1.00 92.88 260 ILE A C 1
ATOM 2004 O O . ILE A 1 260 ? 4.717 5.089 6.965 1.00 92.88 260 ILE A O 1
ATOM 2008 N N . LEU A 1 261 ? 3.274 4.950 5.244 1.00 92.94 261 LEU A N 1
ATOM 2009 C CA . LEU A 1 261 ? 4.223 4.295 4.341 1.00 92.94 261 LEU A CA 1
ATOM 2010 C C . LEU A 1 261 ? 5.491 5.142 4.153 1.00 92.94 261 LEU A C 1
ATOM 2012 O O . LEU A 1 261 ? 6.599 4.648 4.368 1.00 92.94 261 LEU A O 1
ATOM 2016 N N . PHE A 1 262 ? 5.351 6.429 3.830 1.00 90.56 262 PHE A N 1
ATOM 2017 C CA . PHE A 1 262 ? 6.504 7.310 3.640 1.00 90.56 262 PHE A CA 1
ATOM 2018 C C . PHE A 1 262 ? 7.343 7.500 4.907 1.00 90.56 262 PHE A C 1
ATOM 2020 O O . PHE A 1 262 ? 8.565 7.628 4.811 1.00 90.56 262 PHE A O 1
ATOM 2027 N N . LEU A 1 263 ? 6.732 7.503 6.097 1.00 88.62 263 LEU A N 1
ATOM 2028 C CA . LEU A 1 263 ? 7.485 7.520 7.352 1.00 88.62 263 LEU A CA 1
ATOM 2029 C C . LEU A 1 263 ? 8.386 6.286 7.472 1.00 88.62 263 LEU A C 1
ATOM 2031 O O . LEU A 1 263 ? 9.558 6.425 7.831 1.00 88.62 263 LEU A O 1
ATOM 2035 N N . LEU A 1 264 ? 7.879 5.101 7.125 1.00 88.75 264 LEU A N 1
ATOM 2036 C CA . LEU A 1 264 ? 8.665 3.866 7.143 1.00 88.75 264 LEU A CA 1
ATOM 2037 C C . LEU A 1 264 ? 9.781 3.882 6.090 1.00 88.75 264 LEU A C 1
ATOM 2039 O O . LEU A 1 264 ? 10.930 3.553 6.399 1.00 88.75 264 LEU A O 1
ATOM 2043 N N . LEU A 1 265 ? 9.487 4.341 4.871 1.00 85.50 265 LEU A N 1
ATOM 2044 C CA . LEU A 1 265 ? 10.493 4.505 3.813 1.00 85.50 265 LEU A CA 1
ATOM 2045 C C . LEU A 1 265 ? 11.582 5.519 4.211 1.00 85.50 265 LEU A C 1
ATOM 2047 O O . LEU A 1 265 ? 12.775 5.302 3.964 1.00 85.50 265 LEU A O 1
ATOM 2051 N N . GLY A 1 266 ? 11.198 6.603 4.890 1.00 82.75 266 GLY A N 1
ATOM 2052 C CA . GLY A 1 266 ? 12.105 7.615 5.429 1.00 82.75 266 GLY A CA 1
ATOM 2053 C C . GLY A 1 266 ? 13.019 7.063 6.526 1.00 82.75 266 GLY A C 1
ATOM 2054 O O . GLY A 1 266 ? 14.238 7.256 6.467 1.00 82.75 266 GLY A O 1
ATOM 2055 N N . GLN A 1 267 ? 12.457 6.316 7.484 1.00 83.19 267 GLN A N 1
ATOM 2056 C CA . GLN A 1 267 ? 13.224 5.611 8.519 1.00 83.19 267 GLN A CA 1
ATOM 2057 C C . GLN A 1 267 ? 14.234 4.641 7.895 1.00 83.19 267 GLN A C 1
ATOM 2059 O O . GLN A 1 267 ? 15.402 4.613 8.294 1.00 83.19 267 GLN A O 1
ATOM 2064 N N . ARG A 1 268 ? 13.821 3.894 6.867 1.00 79.00 268 ARG A N 1
ATOM 2065 C CA . ARG A 1 268 ? 14.696 2.953 6.164 1.00 79.00 268 ARG A CA 1
ATOM 2066 C C . ARG A 1 268 ? 15.808 3.626 5.385 1.00 79.00 268 ARG A C 1
ATOM 2068 O O . ARG A 1 268 ? 16.957 3.194 5.480 1.00 79.00 268 ARG A O 1
ATOM 2075 N N . SER A 1 269 ? 15.506 4.707 4.677 1.00 75.81 269 SER A N 1
ATOM 2076 C CA . SER A 1 269 ? 16.518 5.503 3.980 1.00 75.81 269 SER A CA 1
ATOM 2077 C C . SER A 1 269 ? 17.584 6.022 4.950 1.00 75.81 269 SER A C 1
ATOM 2079 O O . SER A 1 269 ? 18.783 5.898 4.682 1.00 75.81 269 SER A O 1
ATOM 2081 N N . ALA A 1 270 ? 17.162 6.522 6.118 1.00 77.12 270 ALA A N 1
ATOM 2082 C CA . ALA A 1 270 ? 18.070 6.960 7.175 1.00 77.12 270 ALA A CA 1
ATOM 2083 C C . ALA A 1 270 ? 18.928 5.803 7.719 1.00 77.12 270 ALA A C 1
ATOM 2085 O O . ALA A 1 270 ? 20.147 5.954 7.842 1.00 77.12 270 ALA A O 1
ATOM 2086 N N . ALA A 1 271 ? 18.324 4.639 7.983 1.00 75.38 271 ALA A N 1
ATOM 2087 C CA . ALA A 1 271 ? 19.027 3.450 8.468 1.00 75.38 271 ALA A CA 1
ATOM 2088 C C . ALA A 1 271 ? 20.090 2.944 7.475 1.00 75.38 271 ALA A C 1
ATOM 2090 O O . ALA A 1 271 ? 21.200 2.591 7.875 1.00 75.38 271 ALA A O 1
ATOM 2091 N N . LEU A 1 272 ? 19.788 2.973 6.174 1.00 72.12 272 LEU A N 1
ATOM 2092 C CA . LEU A 1 272 ? 20.705 2.550 5.112 1.00 72.12 272 LEU A CA 1
ATOM 2093 C C . LEU A 1 272 ? 21.772 3.598 4.766 1.00 72.12 272 LEU A C 1
ATOM 2095 O O . LEU A 1 272 ? 22.673 3.308 3.979 1.00 72.12 272 LEU A O 1
ATOM 2099 N N . ARG A 1 273 ? 21.682 4.822 5.314 1.00 70.94 273 ARG A N 1
ATOM 2100 C CA . ARG A 1 273 ? 22.462 5.995 4.865 1.00 70.94 273 ARG A CA 1
ATOM 2101 C C . ARG A 1 273 ? 22.364 6.215 3.349 1.00 70.94 273 ARG A C 1
ATOM 2103 O O . ARG A 1 273 ? 23.271 6.783 2.735 1.00 70.94 273 ARG A O 1
ATOM 2110 N N . ALA A 1 274 ? 21.273 5.749 2.750 1.00 65.56 274 ALA A N 1
ATOM 2111 C CA . ALA A 1 274 ? 20.969 5.954 1.349 1.00 65.56 274 ALA A CA 1
ATOM 2112 C C . ALA A 1 274 ? 20.289 7.319 1.202 1.00 65.56 274 ALA A C 1
ATOM 2114 O O . ALA A 1 274 ? 19.530 7.753 2.069 1.00 65.56 274 ALA A O 1
ATOM 2115 N N . GLY A 1 275 ? 20.576 8.033 0.113 1.00 63.66 275 GLY A N 1
ATOM 2116 C CA . GLY A 1 275 ? 19.785 9.215 -0.213 1.00 63.66 275 GLY A CA 1
ATOM 2117 C C . GLY A 1 275 ? 18.392 8.768 -0.641 1.00 63.66 275 GLY A C 1
ATOM 2118 O O . GLY A 1 275 ? 18.296 8.022 -1.609 1.00 63.66 275 GLY A O 1
ATOM 2119 N N . SER A 1 276 ? 17.341 9.224 0.045 1.00 68.19 276 SER A N 1
ATOM 2120 C CA . SER A 1 276 ? 15.974 9.043 -0.453 1.00 68.19 276 SER A CA 1
ATOM 2121 C C . SER A 1 276 ? 15.779 9.874 -1.724 1.00 68.19 276 SER A C 1
ATOM 2123 O O . SER A 1 276 ? 16.196 11.041 -1.788 1.00 68.19 276 SER A O 1
ATOM 2125 N N . VAL A 1 277 ? 15.185 9.256 -2.742 1.00 72.12 277 VAL A N 1
ATOM 2126 C CA . VAL A 1 277 ? 14.723 9.937 -3.958 1.00 72.12 277 VAL A CA 1
ATOM 2127 C C . VAL A 1 277 ? 13.272 10.384 -3.851 1.00 72.12 277 VAL A C 1
ATOM 2129 O O . VAL A 1 277 ? 12.873 11.243 -4.630 1.00 72.12 277 VAL A O 1
ATOM 2132 N N . HIS A 1 278 ? 12.526 9.914 -2.852 1.00 68.69 278 HIS A N 1
ATOM 2133 C CA . HIS A 1 278 ? 11.177 10.406 -2.620 1.00 68.69 278 HIS A CA 1
ATOM 2134 C C . HIS A 1 278 ? 11.229 11.812 -2.010 1.00 68.69 278 HIS A C 1
ATOM 2136 O O . HIS A 1 278 ? 12.108 12.116 -1.183 1.00 68.69 278 HIS A O 1
ATOM 2142 N N . PRO A 1 279 ? 10.314 12.707 -2.413 1.00 66.44 279 PRO A N 1
ATOM 2143 C CA . PRO A 1 279 ? 10.080 13.944 -1.683 1.00 66.44 279 PRO A CA 1
ATOM 2144 C C . PRO A 1 279 ? 9.726 13.645 -0.218 1.00 66.44 279 PRO A C 1
ATOM 2146 O O . PRO A 1 279 ? 9.282 12.557 0.140 1.00 66.44 279 PRO A O 1
ATOM 2149 N N . HIS A 1 280 ? 9.941 14.625 0.663 1.00 68.19 280 HIS A N 1
ATOM 2150 C CA . HIS A 1 280 ? 9.473 14.484 2.040 1.00 68.19 280 HIS A CA 1
ATOM 2151 C C . HIS A 1 280 ? 7.947 14.284 2.021 1.00 68.19 280 HIS A C 1
ATOM 2153 O O . HIS A 1 280 ? 7.281 15.024 1.299 1.00 68.19 280 HIS A O 1
ATOM 2159 N N . PRO A 1 281 ? 7.368 13.405 2.854 1.00 61.34 281 PRO A N 1
ATOM 2160 C CA . PRO A 1 281 ? 5.923 13.138 2.871 1.00 61.34 281 PRO A CA 1
ATOM 2161 C C . PRO A 1 281 ? 5.004 14.338 3.142 1.00 61.34 281 PRO A C 1
ATOM 2163 O O . PRO A 1 281 ? 3.792 14.208 3.084 1.00 61.34 281 PRO A O 1
ATOM 2166 N N . LEU A 1 282 ? 5.569 15.503 3.470 1.00 59.97 282 LEU A N 1
ATOM 2167 C CA . LEU A 1 282 ? 4.834 16.757 3.692 1.00 59.97 282 LEU A CA 1
ATOM 2168 C C . LEU A 1 282 ? 4.924 17.706 2.483 1.00 59.97 282 LEU A C 1
ATOM 2170 O O . LEU A 1 282 ? 4.507 18.856 2.568 1.00 59.97 282 LEU A O 1
ATOM 2174 N N . VAL A 1 283 ? 5.563 17.260 1.401 1.00 55.88 283 VAL A N 1
ATOM 2175 C CA . VAL A 1 283 ? 5.787 18.016 0.159 1.00 55.88 283 VAL A CA 1
ATOM 2176 C C . VAL A 1 283 ? 4.978 17.419 -1.003 1.00 55.88 283 VAL A C 1
ATOM 2178 O O . VAL A 1 283 ? 4.867 18.068 -2.042 1.00 55.88 283 VAL A O 1
ATOM 2181 N N . VAL A 1 284 ? 4.427 16.210 -0.826 1.00 46.47 284 VAL A N 1
ATOM 2182 C CA . VAL A 1 284 ? 3.562 15.515 -1.795 1.00 46.47 284 VAL A CA 1
ATOM 2183 C C . VAL A 1 284 ? 2.148 16.074 -1.741 1.00 46.47 284 VAL A C 1
ATOM 2185 O O . VAL A 1 284 ? 1.627 16.225 -0.613 1.00 46.47 284 VAL A O 1
#

Secondary structure (DSSP, 8-state):
-------GGG-PBP-GGGS-HHHHHHHHHHHHHHHHTTHHHHHHHHHTT---EEEEEEE--SB--EEEEEETTEEEEEEETHHHHHHHHHHHHHHTSTTSSTTSS-GGGSPP-SS-TTSPPPSB--TTS-HHHHHHHHHHHH--SSHHHHHHHHHHHHHHHHHHHHHHHHHHHTTHHHHHHHHHS--EESS-SS---TTTHHHHHHHHHHHHHHHHHHHHHHHTSHHHHHHHHHHTT---SSHHHHHHHHHHHHHHHHHHHHHHHHHHHHHHTPPP-SPPTTT-

Radius of gyration: 18.93 Å; chains: 1; bounding box: 57×40×60 Å

pLDDT: mean 83.66, std 14.46, range [29.84, 97.31]

Sequence (284 aa):
MAEPTSSFEDIHELDLSLLPETVARFYSQIIQWGYTAPATVNEAYHKLGSQGRVRSMIADSPELNAWATSHEDGFVIGLFAAAPIILHFTCNQLLRCPMVFPSVGQPQNEAPETNGYTHGVPLTLPDTLPVQEACTVLPSVSRPEDDERAAAASALTELASAFAMFHEVSHVIAGHAGYLRSSQNLALFELTRRPIRRSHSRLLRVWEYEADKIAAVMLLSFLVAPENQDHFADVFSISAKDSEHLVAQLTAAGISAAYILFLLLGQRSAALRAGSVHPHPLVV